Protein AF-0000000084522186 (afdb_homodimer)

Structure (mmCIF, N/CA/C/O backbone):
data_AF-0000000084522186-model_v1
#
loop_
_entity.id
_entity.type
_entity.pdbx_description
1 polymer 'Alkylhydroperoxidase AhpD family core domain-containing protein'
#
loop_
_atom_site.group_PDB
_atom_site.id
_atom_site.type_symbol
_atom_site.label_atom_id
_atom_site.label_alt_id
_atom_site.label_comp_id
_atom_site.label_asym_id
_atom_site.label_entity_id
_atom_site.label_seq_id
_atom_site.pdbx_PDB_ins_code
_atom_site.Cartn_x
_atom_site.Cartn_y
_atom_site.Cartn_z
_atom_site.occupancy
_atom_site.B_iso_or_equiv
_atom_site.auth_seq_id
_atom_site.auth_comp_id
_atom_site.auth_asym_id
_atom_site.auth_atom_id
_atom_site.pdbx_PDB_model_num
ATOM 1 N N . MET A 1 1 ? -17.469 -18.594 -16.844 1 61.94 1 MET A N 1
ATOM 2 C CA . MET A 1 1 ? -16.578 -17.969 -15.883 1 61.94 1 MET A CA 1
ATOM 3 C C . MET A 1 1 ? -16.719 -16.453 -15.914 1 61.94 1 MET A C 1
ATOM 5 O O . MET A 1 1 ? -16.828 -15.852 -16.984 1 61.94 1 MET A O 1
ATOM 9 N N . ASP A 1 2 ? -17 -15.992 -14.812 1 81.56 2 ASP A N 1
ATOM 10 C CA . ASP A 1 2 ? -17.141 -14.539 -14.844 1 81.56 2 ASP A CA 1
ATOM 11 C C . ASP A 1 2 ? -15.812 -13.859 -15.109 1 81.56 2 ASP A C 1
ATOM 13 O O . ASP A 1 2 ? -14.758 -14.5 -15.078 1 81.56 2 ASP A O 1
ATOM 17 N N . HIS A 1 3 ? -15.836 -12.711 -15.594 1 88.81 3 HIS A N 1
ATOM 18 C CA . HIS A 1 3 ? -14.688 -11.906 -15.992 1 88.81 3 HIS A CA 1
ATOM 19 C C . HIS A 1 3 ? -13.57 -11.984 -14.953 1 88.81 3 HIS A C 1
ATOM 21 O O . HIS A 1 3 ? -12.391 -12.016 -15.312 1 88.81 3 HIS A O 1
ATOM 27 N N . TYR A 1 4 ? -13.891 -12.164 -13.711 1 89.75 4 TYR A N 1
ATOM 28 C CA . TYR A 1 4 ? -12.922 -12.164 -12.625 1 89.75 4 TYR A CA 1
ATOM 29 C C . TYR A 1 4 ? -12.172 -13.484 -12.562 1 89.75 4 TYR A C 1
ATOM 31 O O . TYR A 1 4 ? -10.945 -13.508 -12.5 1 89.75 4 TYR A O 1
ATOM 39 N N . THR A 1 5 ? -12.891 -14.508 -12.664 1 87.88 5 THR A N 1
ATOM 40 C CA . THR A 1 5 ? -12.297 -15.844 -12.656 1 87.88 5 THR A CA 1
ATOM 41 C C . THR A 1 5 ? -11.453 -16.078 -13.898 1 87.88 5 THR A C 1
ATOM 43 O O . THR A 1 5 ? -10.383 -16.688 -13.828 1 87.88 5 THR A O 1
ATOM 46 N N . GLN A 1 6 ? -11.945 -15.508 -14.914 1 90.62 6 GLN A N 1
ATOM 47 C CA . GLN A 1 6 ? -11.219 -15.656 -16.172 1 90.62 6 GLN A CA 1
ATOM 48 C C . GLN A 1 6 ? -9.891 -14.898 -16.125 1 90.62 6 GLN A C 1
ATOM 50 O O . GLN A 1 6 ? -8.883 -15.391 -16.641 1 90.62 6 GLN A O 1
ATOM 55 N N . ALA A 1 7 ? -9.953 -13.742 -15.602 1 91.5 7 ALA A N 1
ATOM 56 C CA . ALA A 1 7 ? -8.734 -12.945 -15.508 1 91.5 7 ALA A CA 1
ATOM 57 C C . ALA A 1 7 ? -7.664 -13.672 -14.688 1 91.5 7 ALA A C 1
ATOM 59 O O . ALA A 1 7 ? -6.496 -13.711 -15.086 1 91.5 7 ALA A O 1
ATOM 60 N N . ILE A 1 8 ? -8.047 -14.227 -13.594 1 89.94 8 ILE A N 1
ATOM 61 C CA . ILE A 1 8 ? -7.121 -14.953 -12.742 1 89.94 8 ILE A CA 1
ATOM 62 C C . ILE A 1 8 ? -6.594 -16.188 -13.477 1 89.94 8 ILE A C 1
ATOM 64 O O . ILE A 1 8 ? -5.402 -16.484 -13.406 1 89.94 8 ILE A O 1
ATOM 68 N N . HIS A 1 9 ? -7.469 -16.812 -14.141 1 90.19 9 HIS A N 1
ATOM 69 C CA . HIS A 1 9 ? -7.086 -17.984 -14.914 1 90.19 9 HIS A CA 1
ATOM 70 C C . HIS A 1 9 ? -6.082 -17.625 -16 1 90.19 9 HIS A C 1
ATOM 72 O O . HIS A 1 9 ? -5.074 -18.312 -16.188 1 90.19 9 HIS A O 1
ATOM 78 N N . ASP A 1 10 ? -6.387 -16.594 -16.75 1 91.25 10 ASP A N 1
ATOM 79 C CA . ASP A 1 10 ? -5.48 -16.125 -17.797 1 91.25 10 ASP A CA 1
ATOM 80 C C . ASP A 1 10 ? -4.102 -15.805 -17.234 1 91.25 10 ASP A C 1
ATOM 82 O O . ASP A 1 10 ? -3.082 -16.125 -17.844 1 91.25 10 ASP A O 1
ATOM 86 N N . TYR A 1 11 ? -4.094 -15.141 -16.156 1 92.12 11 TYR A N 1
ATOM 87 C CA . TYR A 1 11 ? -2.836 -14.82 -15.492 1 92.12 11 TYR A CA 1
ATOM 88 C C . TYR A 1 11 ? -2.059 -16.078 -15.156 1 92.12 11 TYR A C 1
ATOM 90 O O . TYR A 1 11 ? -0.866 -16.188 -15.445 1 92.12 11 TYR A O 1
ATOM 98 N N . LYS A 1 12 ? -2.695 -17.062 -14.617 1 90.62 12 LYS A N 1
ATOM 99 C CA . LYS A 1 12 ? -2.055 -18.312 -14.234 1 90.62 12 LYS A CA 1
ATOM 100 C C . LYS A 1 12 ? -1.507 -19.047 -15.453 1 90.62 12 LYS A C 1
ATOM 102 O O . LYS A 1 12 ? -0.407 -19.609 -15.398 1 90.62 12 LYS A O 1
ATOM 107 N N . GLU A 1 13 ? -2.246 -19.031 -16.422 1 92.88 13 GLU A N 1
ATOM 108 C CA . GLU A 1 13 ? -1.805 -19.672 -17.656 1 92.88 13 GLU A CA 1
ATOM 109 C C . GLU A 1 13 ? -0.583 -18.953 -18.234 1 92.88 13 GLU A C 1
ATOM 111 O O . GLU A 1 13 ? 0.342 -19.609 -18.734 1 92.88 13 GLU A O 1
ATOM 116 N N . GLY A 1 14 ? -0.695 -17.688 -18.281 1 94.19 14 GLY A N 1
ATOM 117 C CA . GLY A 1 14 ? 0.448 -16.922 -18.734 1 94.19 14 GLY A CA 1
ATOM 118 C C . GLY A 1 14 ? 1.711 -17.188 -17.938 1 94.19 14 GLY A C 1
ATOM 119 O O . GLY A 1 14 ? 2.783 -17.391 -18.516 1 94.19 14 GLY A O 1
ATOM 120 N N . VAL A 1 15 ? 1.614 -17.234 -16.656 1 92.94 15 VAL A N 1
ATOM 121 C CA . VAL A 1 15 ? 2.746 -17.531 -15.781 1 92.94 15 VAL A CA 1
ATOM 122 C C . VAL A 1 15 ? 3.27 -18.938 -16.078 1 92.94 15 VAL A C 1
ATOM 124 O O . VAL A 1 15 ? 4.484 -19.156 -16.125 1 92.94 15 VAL A O 1
ATOM 127 N N . GLY A 1 16 ? 2.389 -19.844 -16.203 1 94 16 GLY A N 1
ATOM 128 C CA . GLY A 1 16 ? 2.783 -21.203 -16.547 1 94 16 GLY A CA 1
ATOM 129 C C . GLY A 1 16 ? 3.574 -21.281 -17.844 1 94 16 GLY A C 1
ATOM 130 O O . GLY A 1 16 ? 4.609 -21.953 -17.906 1 94 16 GLY A O 1
ATOM 131 N N . ALA A 1 17 ? 3.113 -20.703 -18.906 1 95.44 17 ALA A N 1
ATOM 132 C CA . ALA A 1 17 ? 3.814 -20.672 -20.188 1 95.44 17 ALA A CA 1
ATOM 133 C C . ALA A 1 17 ? 5.184 -20.016 -20.047 1 95.44 17 ALA A C 1
ATOM 135 O O . ALA A 1 17 ? 6.164 -20.484 -20.641 1 95.44 17 ALA A O 1
ATOM 136 N N . PHE A 1 18 ? 5.188 -18.969 -19.375 1 96.38 18 PHE A N 1
ATOM 137 C CA . PHE A 1 18 ? 6.438 -18.25 -19.156 1 96.38 18 PHE A CA 1
ATOM 138 C C . PHE A 1 18 ? 7.43 -19.109 -18.375 1 96.38 18 PHE A C 1
ATOM 140 O O . PHE A 1 18 ? 8.633 -19.062 -18.641 1 96.38 18 PHE A O 1
ATOM 147 N N . GLN A 1 19 ? 6.957 -19.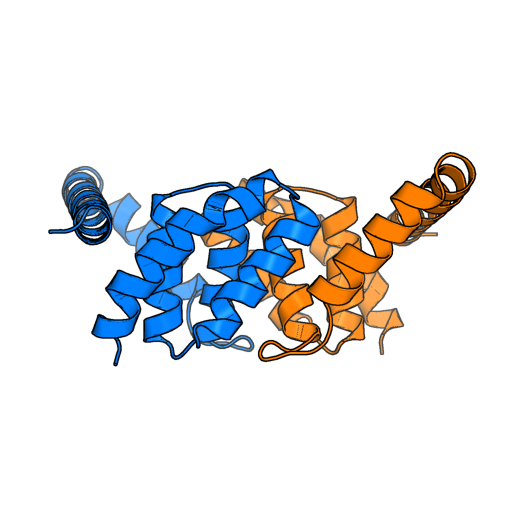812 -17.359 1 96.25 19 GLN A N 1
ATOM 148 C CA . GLN A 1 19 ? 7.797 -20.719 -16.578 1 96.25 19 GLN A CA 1
ATOM 149 C C . GLN A 1 19 ? 8.508 -21.734 -17.469 1 96.25 19 GLN A C 1
ATOM 151 O O . GLN A 1 19 ? 9.656 -22.094 -17.219 1 96.25 19 GLN A O 1
ATOM 156 N N . GLN A 1 20 ? 7.891 -22.156 -18.484 1 96.94 20 GLN A N 1
ATOM 157 C CA . GLN A 1 20 ? 8.508 -23.078 -19.438 1 96.94 20 GLN A CA 1
ATOM 158 C C . GLN A 1 20 ? 9.625 -22.391 -20.219 1 96.94 20 GLN A C 1
ATOM 160 O O . GLN A 1 20 ? 10.641 -23.016 -20.531 1 96.94 20 GLN A O 1
ATOM 165 N N . MET A 1 21 ? 9.461 -21.25 -20.531 1 96.81 21 MET A N 1
ATOM 166 C CA . MET A 1 21 ? 10.422 -20.484 -21.312 1 96.81 21 MET A CA 1
ATOM 167 C C . MET A 1 21 ? 11.602 -20.047 -20.453 1 96.81 21 MET A C 1
ATOM 169 O O . MET A 1 21 ? 12.734 -20 -20.922 1 96.81 21 MET A O 1
ATOM 173 N N . SER A 1 22 ? 11.328 -19.703 -19.188 1 97.88 22 SER A N 1
ATOM 174 C CA . SER A 1 22 ? 12.32 -19.156 -18.281 1 97.88 22 SER A CA 1
ATOM 175 C C . SER A 1 22 ? 12.156 -19.703 -16.875 1 97.88 22 SER A C 1
ATOM 177 O O . SER A 1 22 ? 11.805 -18.969 -15.953 1 97.88 22 SER A O 1
ATOM 179 N N . PRO A 1 23 ? 12.469 -20.906 -16.641 1 97.06 23 PRO A N 1
ATOM 180 C CA . PRO A 1 23 ? 12.203 -21.594 -15.375 1 97.06 23 PRO A CA 1
ATOM 181 C C . PRO A 1 23 ? 13.023 -21.016 -14.219 1 97.06 23 PRO A C 1
ATOM 183 O O . PRO A 1 23 ? 12.516 -20.922 -13.094 1 97.06 23 PRO A O 1
ATOM 186 N N . ASP A 1 24 ? 14.227 -20.578 -14.562 1 98.19 24 ASP A N 1
ATOM 187 C CA . ASP A 1 24 ? 15.062 -20.062 -13.484 1 98.19 24 ASP A CA 1
ATOM 188 C C . ASP A 1 24 ? 14.523 -18.719 -12.969 1 98.19 24 ASP A C 1
ATOM 190 O O . ASP A 1 24 ? 14.484 -18.5 -11.758 1 98.19 24 ASP A O 1
ATOM 194 N N . PHE A 1 25 ? 14.172 -17.922 -13.93 1 97.69 25 PHE A N 1
ATOM 195 C CA . PHE A 1 25 ? 13.594 -16.641 -13.531 1 97.69 25 PHE A CA 1
ATOM 196 C C . PHE A 1 25 ? 12.328 -16.844 -12.711 1 97.69 25 PHE A C 1
ATOM 198 O O . PHE A 1 25 ? 12.164 -16.25 -11.648 1 97.69 25 PHE A O 1
ATOM 205 N N . THR A 1 26 ? 11.461 -17.703 -13.188 1 97.31 26 THR A N 1
ATOM 206 C CA . THR A 1 26 ? 10.18 -17.922 -12.531 1 97.31 26 THR A CA 1
ATOM 207 C C . THR A 1 26 ? 10.375 -18.5 -11.141 1 97.31 26 THR A C 1
ATOM 209 O O . THR A 1 26 ? 9.688 -18.109 -10.195 1 97.31 26 THR A O 1
ATOM 212 N N . ARG A 1 27 ? 11.312 -19.375 -11.023 1 97.31 27 ARG A N 1
ATOM 213 C CA . ARG A 1 27 ? 11.617 -19.953 -9.719 1 97.31 27 ARG A CA 1
ATOM 214 C C . ARG A 1 27 ? 12.117 -18.891 -8.75 1 97.31 27 ARG A C 1
ATOM 216 O O . ARG A 1 27 ? 11.672 -18.828 -7.598 1 97.31 27 ARG A O 1
ATOM 223 N N . ALA A 1 28 ? 13.078 -18.125 -9.148 1 98.12 28 ALA A N 1
ATOM 224 C CA . ALA A 1 28 ? 13.625 -17.062 -8.305 1 98.12 28 ALA A CA 1
ATOM 225 C C . ALA A 1 28 ? 12.539 -16.062 -7.91 1 98.12 28 ALA A C 1
ATOM 227 O O . ALA A 1 28 ? 12.492 -15.609 -6.766 1 98.12 28 ALA A O 1
ATOM 228 N N . TYR A 1 29 ? 11.68 -15.711 -8.93 1 97.25 29 TYR A N 1
ATOM 229 C CA . TYR A 1 29 ? 10.578 -14.781 -8.695 1 97.25 29 TYR A CA 1
ATOM 230 C C . TYR A 1 29 ? 9.617 -15.32 -7.641 1 97.25 29 TYR A C 1
ATOM 232 O O . TYR A 1 29 ? 9.242 -14.609 -6.707 1 97.25 29 TYR A O 1
ATOM 240 N N . ASN A 1 30 ? 9.227 -16.578 -7.762 1 96.56 30 ASN A N 1
ATOM 241 C CA . ASN A 1 30 ? 8.312 -17.219 -6.816 1 96.56 30 ASN A CA 1
ATOM 242 C C . ASN A 1 30 ? 8.93 -17.312 -5.426 1 96.56 30 ASN A C 1
ATOM 244 O O . ASN A 1 30 ? 8.227 -17.156 -4.422 1 96.56 30 ASN A O 1
ATOM 248 N N . GLU A 1 31 ? 10.219 -17.594 -5.371 1 97.88 31 GLU A N 1
ATOM 249 C CA . GLU A 1 31 ? 10.898 -17.625 -4.082 1 97.88 31 GLU A CA 1
ATOM 250 C C . GLU A 1 31 ? 10.93 -16.25 -3.428 1 97.88 31 GLU A C 1
ATOM 252 O O . GLU A 1 31 ? 10.656 -16.125 -2.23 1 97.88 31 GLU A O 1
ATOM 257 N N . PHE A 1 32 ? 11.25 -15.234 -4.281 1 98.19 32 PHE A N 1
ATOM 258 C CA . PHE A 1 32 ? 11.312 -13.852 -3.822 1 98.19 32 PHE A CA 1
ATOM 259 C C . PHE A 1 32 ? 9.961 -13.398 -3.277 1 98.19 32 PHE A C 1
ATOM 261 O O . PHE A 1 32 ? 9.875 -12.93 -2.141 1 98.19 32 PHE A O 1
ATOM 268 N N . THR A 1 33 ? 8.852 -13.602 -4.02 1 98.06 33 THR A N 1
ATOM 269 C CA . THR A 1 33 ? 7.527 -13.172 -3.574 1 98.06 33 THR A CA 1
ATOM 270 C C . THR A 1 33 ? 7.043 -14.031 -2.412 1 98.06 33 THR A C 1
ATOM 272 O O . THR A 1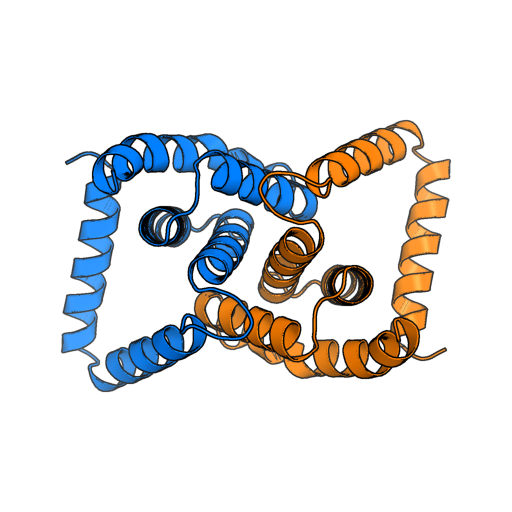 33 ? 6.375 -13.531 -1.501 1 98.06 33 THR A O 1
ATOM 275 N N . GLY A 1 34 ? 7.402 -15.328 -2.375 1 98.19 34 GLY A N 1
ATOM 276 C CA . GLY A 1 34 ? 7.059 -16.188 -1.26 1 98.19 34 GLY A CA 1
ATOM 277 C C . GLY A 1 34 ? 7.609 -15.711 0.068 1 98.19 34 GLY A C 1
ATOM 278 O O . GLY A 1 34 ? 6.891 -15.664 1.067 1 98.19 34 GLY A O 1
ATOM 279 N N . VAL A 1 35 ? 8.883 -15.328 0.106 1 98.25 35 VAL A N 1
ATOM 280 C CA . VAL A 1 35 ? 9.508 -14.828 1.326 1 98.25 35 VAL A CA 1
ATOM 281 C C . VAL A 1 35 ? 8.891 -13.492 1.716 1 98.25 35 VAL A C 1
ATOM 283 O O . VAL A 1 35 ? 8.672 -13.219 2.898 1 98.25 35 VAL A O 1
ATOM 286 N N . SER A 1 36 ? 8.57 -12.656 0.75 1 98.69 36 SER A N 1
ATOM 287 C CA . SER A 1 36 ? 8.008 -11.328 0.985 1 98.69 36 SER A CA 1
ATOM 288 C C . SER A 1 36 ? 6.641 -11.414 1.651 1 98.69 36 SER A C 1
ATOM 290 O O . SER A 1 36 ? 6.266 -10.523 2.424 1 98.69 36 SER A O 1
ATOM 292 N N . PHE A 1 37 ? 5.906 -12.477 1.384 1 98.69 37 PHE A N 1
ATOM 293 C CA . PHE A 1 37 ? 4.539 -12.578 1.88 1 98.69 37 PHE A CA 1
ATOM 294 C C . PHE A 1 37 ? 4.449 -13.602 3.008 1 98.69 37 PHE A C 1
ATOM 296 O O . PHE A 1 37 ? 3.361 -13.875 3.516 1 98.69 37 PHE A O 1
ATOM 303 N N . ALA A 1 38 ? 5.637 -14.211 3.375 1 98.44 38 ALA A N 1
ATOM 304 C CA . ALA A 1 38 ? 5.641 -15.18 4.469 1 98.44 38 ALA A CA 1
ATOM 305 C C . ALA A 1 38 ? 5.254 -14.516 5.789 1 98.44 38 ALA A C 1
ATOM 307 O O . ALA A 1 38 ? 5.406 -13.305 5.949 1 98.44 38 ALA A O 1
ATOM 308 N N . GLU A 1 39 ? 4.746 -15.297 6.684 1 98 39 GLU A N 1
ATOM 309 C CA . GLU A 1 39 ? 4.41 -14.805 8.016 1 98 39 GLU A CA 1
ATOM 310 C C . GLU A 1 39 ? 5.629 -14.188 8.695 1 98 39 GLU A C 1
ATOM 312 O O . GLU A 1 39 ? 6.742 -14.703 8.578 1 98 39 GLU A O 1
ATOM 317 N N . GLY A 1 40 ? 5.445 -13.078 9.414 1 97.56 40 GLY A N 1
ATOM 318 C CA . GLY A 1 40 ? 6.438 -12.352 10.195 1 97.56 40 GLY A CA 1
ATOM 319 C C . GLY A 1 40 ? 5.832 -11.516 11.305 1 97.56 40 GLY A C 1
ATOM 320 O O . GLY A 1 40 ? 4.898 -11.953 11.977 1 97.56 40 GLY A O 1
ATOM 321 N N . MET A 1 41 ? 6.5 -10.352 11.516 1 98.19 41 MET A N 1
ATOM 322 C CA . MET A 1 41 ? 5.879 -9.43 12.461 1 98.19 41 MET A CA 1
ATOM 323 C C . MET A 1 41 ? 4.531 -8.938 11.945 1 98.19 41 MET A C 1
ATOM 325 O O . MET A 1 41 ? 3.635 -8.625 12.727 1 98.19 41 MET A O 1
ATOM 329 N N . ILE A 1 42 ? 4.449 -8.828 10.617 1 98.62 42 ILE A N 1
ATOM 330 C CA . ILE A 1 42 ? 3.174 -8.57 9.961 1 98.62 42 ILE A CA 1
ATOM 331 C C . ILE A 1 42 ? 2.535 -9.891 9.539 1 98.62 42 ILE A C 1
ATOM 333 O O . ILE A 1 42 ? 3.209 -10.758 8.984 1 98.62 42 ILE A O 1
ATOM 337 N N . SER A 1 43 ? 1.237 -10.047 9.82 1 98.69 43 SER A N 1
ATOM 338 C CA . SER A 1 43 ? 0.533 -11.266 9.438 1 98.69 43 SER A CA 1
ATOM 339 C C . SER A 1 43 ? 0.4 -11.367 7.922 1 98.69 43 SER A C 1
ATOM 341 O O . SER A 1 43 ? 0.467 -10.359 7.215 1 98.69 43 SER A O 1
ATOM 343 N N . GLN A 1 44 ? 0.145 -12.594 7.457 1 98.69 44 GLN A N 1
ATOM 344 C CA . GLN A 1 44 ? -0.064 -12.773 6.023 1 98.69 44 GLN A CA 1
ATOM 345 C C . GLN A 1 44 ? -1.281 -11.992 5.539 1 98.69 44 GLN A C 1
ATOM 347 O O . GLN A 1 44 ? -1.264 -11.414 4.449 1 98.69 44 GLN A O 1
ATOM 352 N N . LYS A 1 45 ? -2.363 -11.984 6.34 1 98.62 45 LYS A N 1
ATOM 353 C CA . LYS A 1 45 ? -3.545 -11.195 6.008 1 98.62 45 LYS A CA 1
ATOM 354 C C . LYS A 1 45 ? -3.184 -9.734 5.789 1 98.62 45 LYS A C 1
ATOM 356 O O . LYS A 1 45 ? -3.529 -9.148 4.762 1 98.62 45 LYS A O 1
ATOM 361 N N . ASP A 1 46 ? -2.414 -9.188 6.699 1 98.81 46 ASP A N 1
ATOM 362 C CA . ASP A 1 46 ? -2.082 -7.766 6.641 1 98.81 46 ASP A CA 1
ATOM 363 C C . ASP A 1 46 ? -1.115 -7.477 5.496 1 98.81 46 ASP A C 1
ATOM 365 O O . ASP A 1 46 ? -1.178 -6.41 4.879 1 98.81 46 ASP A O 1
ATOM 369 N N . LYS A 1 47 ? -0.219 -8.398 5.184 1 98.94 47 LYS A N 1
ATOM 370 C CA . LYS A 1 47 ? 0.662 -8.227 4.035 1 98.94 47 LYS A CA 1
ATOM 371 C C . LYS A 1 47 ? -0.133 -8.195 2.732 1 98.94 47 LYS A C 1
ATOM 373 O O . LYS A 1 47 ? 0.199 -7.445 1.812 1 98.94 47 LYS A O 1
ATOM 378 N N . GLN A 1 48 ? -1.172 -9 2.678 1 98.88 48 GLN A N 1
ATOM 379 C CA . GLN A 1 48 ? -2.029 -8.961 1.497 1 98.88 48 GLN A CA 1
ATOM 380 C C . GLN A 1 48 ? -2.785 -7.641 1.404 1 98.88 48 GLN A C 1
ATOM 382 O O . GLN A 1 48 ? -3.021 -7.129 0.308 1 98.88 48 GLN A O 1
ATOM 387 N N . LEU A 1 49 ? -3.176 -7.062 2.543 1 98.94 49 LEU A N 1
ATOM 388 C CA . LEU A 1 49 ? -3.85 -5.766 2.531 1 98.94 49 LEU A CA 1
ATOM 389 C C . LEU A 1 49 ? -2.898 -4.664 2.078 1 98.94 49 LEU A C 1
ATOM 391 O O . LEU A 1 49 ? -3.301 -3.75 1.356 1 98.94 49 LEU A O 1
ATOM 395 N N . ILE A 1 50 ? -1.597 -4.738 2.455 1 98.94 50 ILE A N 1
ATOM 396 C CA . ILE A 1 50 ? -0.596 -3.799 1.964 1 98.94 50 ILE A CA 1
ATOM 397 C C . ILE A 1 50 ? -0.459 -3.936 0.449 1 98.94 50 ILE A C 1
ATOM 399 O O . ILE A 1 50 ? -0.486 -2.938 -0.276 1 98.94 50 ILE A O 1
ATOM 403 N N . ALA A 1 51 ? -0.384 -5.199 -0.021 1 98.94 51 ALA A N 1
ATOM 404 C CA . ALA A 1 51 ? -0.254 -5.465 -1.451 1 98.94 51 ALA A CA 1
ATOM 405 C C . ALA A 1 51 ? -1.464 -4.938 -2.219 1 98.94 51 ALA A C 1
ATOM 407 O O . ALA A 1 51 ? -1.322 -4.383 -3.311 1 98.94 51 ALA A O 1
ATOM 408 N N . LEU A 1 52 ? -2.643 -5.109 -1.647 1 98.94 52 LEU A N 1
ATOM 409 C CA . LEU A 1 52 ? -3.857 -4.59 -2.268 1 98.94 52 LEU A CA 1
ATOM 410 C C . LEU A 1 52 ? -3.816 -3.068 -2.352 1 98.94 52 LEU A C 1
ATOM 412 O O . LEU A 1 52 ? -4.168 -2.49 -3.385 1 98.94 52 LEU A O 1
ATOM 416 N N . GLY A 1 53 ? -3.414 -2.402 -1.235 1 98.88 53 GLY A N 1
ATOM 417 C CA . GLY A 1 53 ? -3.262 -0.957 -1.283 1 98.88 53 GLY A CA 1
ATOM 418 C C . GLY A 1 53 ? -2.355 -0.49 -2.406 1 98.88 53 GLY A C 1
ATOM 419 O O . GLY A 1 53 ? -2.695 0.444 -3.137 1 98.88 53 GLY A O 1
ATOM 420 N N . VAL A 1 54 ? -1.239 -1.174 -2.57 1 98.88 54 VAL A N 1
ATOM 421 C CA . VAL A 1 54 ? -0.283 -0.852 -3.625 1 98.88 54 VAL A CA 1
ATOM 422 C C . VAL A 1 54 ? -0.921 -1.091 -4.992 1 98.88 54 VAL A C 1
ATOM 424 O O . VAL A 1 54 ? -0.755 -0.286 -5.91 1 98.88 54 VAL A O 1
ATOM 427 N N . SER A 1 55 ? -1.663 -2.172 -5.145 1 98.75 55 SER A N 1
ATOM 428 C CA . SER A 1 55 ? -2.312 -2.529 -6.402 1 98.75 55 SER A CA 1
ATOM 429 C C . SER A 1 55 ? -3.357 -1.49 -6.801 1 98.75 55 SER A C 1
ATOM 431 O O . SER A 1 55 ? -3.43 -1.09 -7.965 1 98.75 55 SER A O 1
ATOM 433 N N . LEU A 1 56 ? -4.137 -1.063 -5.789 1 98.75 56 LEU A N 1
ATOM 434 C CA . LEU A 1 56 ? -5.164 -0.053 -6.02 1 98.75 56 LEU A CA 1
ATOM 435 C C . LEU A 1 56 ? -4.539 1.27 -6.449 1 98.75 56 LEU A C 1
ATOM 437 O O . LEU A 1 56 ? -4.996 1.892 -7.41 1 98.75 56 LEU A O 1
ATOM 441 N N . ALA A 1 57 ? -3.492 1.628 -5.801 1 98.5 57 ALA A N 1
ATOM 442 C CA . ALA A 1 57 ? -2.803 2.881 -6.094 1 98.5 57 ALA A CA 1
ATOM 443 C C . ALA A 1 57 ? -2.176 2.85 -7.484 1 98.5 57 ALA A C 1
ATOM 445 O O . ALA A 1 57 ? -2.1 3.879 -8.164 1 98.5 57 ALA A O 1
ATOM 446 N N . SER A 1 58 ? -1.766 1.693 -7.918 1 97.75 58 SER A N 1
ATOM 447 C CA . SER A 1 58 ? -1.102 1.528 -9.211 1 97.75 58 SER A CA 1
ATOM 448 C C . SER A 1 58 ? -2.105 1.201 -10.312 1 97.75 58 SER A C 1
ATOM 450 O O . SER A 1 58 ? -1.741 1.121 -11.484 1 97.75 58 SER A O 1
ATOM 452 N N . GLN A 1 59 ? -3.352 0.993 -9.953 1 97.62 59 GLN A N 1
ATOM 453 C CA . GLN A 1 59 ? -4.43 0.644 -10.875 1 97.62 59 GLN A CA 1
ATOM 454 C C . GLN A 1 59 ? -4.078 -0.6 -11.688 1 97.62 59 GLN A C 1
ATOM 456 O O . GLN A 1 59 ? -4.242 -0.617 -12.906 1 97.62 59 GLN A O 1
ATOM 461 N N . ASP A 1 60 ? -3.494 -1.556 -11.039 1 96.5 60 ASP A N 1
ATOM 462 C CA . ASP A 1 60 ? -3.131 -2.826 -11.664 1 96.5 60 ASP A CA 1
ATOM 463 C C . ASP A 1 60 ? -4.242 -3.859 -11.484 1 96.5 60 ASP A C 1
ATOM 465 O O . ASP A 1 60 ? -4.375 -4.461 -10.422 1 96.5 60 ASP A O 1
ATOM 469 N N . GLU A 1 61 ? -4.984 -4.133 -12.57 1 95.94 61 GLU A N 1
ATOM 470 C CA . GLU A 1 61 ? -6.195 -4.941 -12.477 1 95.94 61 GLU A CA 1
ATOM 471 C C . GLU A 1 61 ? -5.883 -6.348 -11.984 1 95.94 61 GLU A C 1
ATOM 473 O O . GLU A 1 61 ? -6.539 -6.852 -11.062 1 95.94 61 GLU A O 1
ATOM 478 N N . TYR A 1 62 ? -4.867 -6.977 -12.555 1 95.38 62 TYR A N 1
ATOM 479 C CA . TYR A 1 62 ? -4.527 -8.344 -12.164 1 95.38 62 TYR A CA 1
ATOM 480 C C . TYR A 1 62 ? -4.125 -8.414 -10.695 1 95.38 62 TYR A C 1
ATOM 482 O O . TYR A 1 62 ? -4.531 -9.328 -9.977 1 95.38 62 TYR A O 1
ATOM 490 N N . CYS A 1 63 ? -3.348 -7.449 -10.242 1 97.56 63 CYS A N 1
ATOM 491 C CA . CYS A 1 63 ? -2.895 -7.465 -8.859 1 97.56 63 CYS A CA 1
ATOM 492 C C . CYS A 1 63 ? -4.047 -7.168 -7.902 1 97.56 63 CYS A C 1
ATOM 494 O O . CYS A 1 63 ? -4.113 -7.734 -6.812 1 97.56 63 CYS A O 1
ATOM 496 N N . ILE A 1 64 ? -4.949 -6.227 -8.297 1 98.25 64 ILE A N 1
ATOM 497 C CA . ILE A 1 64 ? -6.109 -5.926 -7.465 1 98.25 64 ILE A CA 1
ATOM 498 C C . ILE A 1 64 ? -6.938 -7.191 -7.258 1 98.25 64 ILE A C 1
ATOM 500 O O . ILE A 1 64 ? -7.301 -7.527 -6.125 1 98.25 64 ILE A O 1
ATOM 504 N N . LEU A 1 65 ? -7.195 -7.918 -8.312 1 97.19 65 LEU A N 1
ATOM 505 C CA . LEU A 1 65 ? -7.984 -9.141 -8.211 1 97.19 65 LEU A CA 1
ATOM 506 C C . LEU A 1 65 ? -7.25 -10.188 -7.379 1 97.19 65 LEU A C 1
ATOM 508 O O . LEU A 1 65 ? -7.824 -10.773 -6.457 1 97.19 65 LEU A O 1
ATOM 512 N N . TYR A 1 66 ? -6.004 -10.375 -7.648 1 96.12 66 TYR A N 1
ATOM 513 C CA . TYR A 1 66 ? -5.203 -11.406 -6.996 1 96.12 66 TYR A CA 1
ATOM 514 C C . TYR A 1 66 ? -5.086 -11.141 -5.5 1 96.12 66 TYR A C 1
ATOM 516 O O . TYR A 1 66 ? -5.328 -12.031 -4.684 1 96.12 66 TYR A O 1
ATOM 524 N N . HIS A 1 67 ? -4.727 -9.977 -5.113 1 97.94 67 HIS A N 1
ATOM 525 C CA . HIS A 1 67 ? -4.473 -9.688 -3.707 1 97.94 67 HIS A CA 1
ATOM 526 C C . HIS A 1 67 ? -5.777 -9.523 -2.936 1 97.94 67 HIS A C 1
ATOM 528 O O . HIS A 1 67 ? -5.812 -9.727 -1.719 1 97.94 67 HIS A O 1
ATOM 534 N N . THR A 1 68 ? -6.891 -9.125 -3.607 1 98.12 68 THR A N 1
ATOM 535 C CA . THR A 1 68 ? -8.188 -9.219 -2.955 1 98.12 68 THR A CA 1
ATOM 536 C C . THR A 1 68 ? -8.523 -10.664 -2.609 1 98.12 68 THR A C 1
ATOM 538 O O . THR A 1 68 ? -8.883 -10.969 -1.47 1 98.12 68 THR A O 1
ATOM 541 N N . MET A 1 69 ? -8.383 -11.531 -3.607 1 96.56 69 MET A N 1
ATOM 542 C CA . MET A 1 69 ? -8.648 -12.953 -3.398 1 96.56 69 MET A CA 1
ATOM 543 C C . MET A 1 69 ? -7.777 -13.516 -2.279 1 96.56 69 MET A C 1
ATOM 545 O O . MET A 1 69 ? -8.273 -14.195 -1.381 1 96.56 69 MET A O 1
ATOM 549 N N . GLU A 1 70 ? -6.52 -13.195 -2.295 1 97 70 GLU A N 1
ATOM 550 C CA . GLU A 1 70 ? -5.59 -13.719 -1.297 1 97 70 GLU A CA 1
ATOM 551 C C . GLU A 1 70 ? -5.898 -13.156 0.09 1 97 70 GLU A C 1
ATOM 553 O O . GLU A 1 70 ? -5.797 -13.875 1.089 1 97 70 GLU A O 1
ATOM 558 N N . ALA A 1 71 ? -6.211 -11.875 0.206 1 98.38 71 ALA A N 1
ATOM 559 C CA . ALA A 1 71 ? -6.59 -11.281 1.487 1 98.38 71 ALA A CA 1
ATOM 560 C C . ALA A 1 71 ? -7.801 -11.992 2.084 1 98.38 71 ALA A C 1
ATOM 562 O O . ALA A 1 71 ? -7.812 -12.32 3.273 1 98.38 71 ALA A O 1
ATOM 563 N N . LEU A 1 72 ? -8.797 -12.25 1.289 1 97.94 72 LEU A N 1
ATOM 564 C CA . LEU A 1 72 ? -9.984 -12.969 1.733 1 97.94 72 LEU A CA 1
ATOM 565 C C . LEU A 1 72 ? -9.625 -14.375 2.207 1 97.94 72 LEU A C 1
ATOM 567 O O . LEU A 1 72 ? -10.086 -14.812 3.262 1 97.94 72 LEU A O 1
ATOM 571 N N . HIS A 1 73 ? -8.805 -15.031 1.46 1 97.25 73 HIS A N 1
ATOM 572 C CA . HIS A 1 73 ? -8.375 -16.375 1.809 1 97.25 73 HIS A CA 1
ATOM 573 C C . HIS A 1 73 ? -7.656 -16.406 3.152 1 97.25 73 HIS A C 1
ATOM 575 O O . HIS A 1 73 ? -7.738 -17.391 3.891 1 97.25 73 HIS A O 1
ATOM 581 N N . LYS A 1 74 ? -6.973 -15.312 3.467 1 97.81 74 LYS A N 1
ATOM 582 C CA . LYS A 1 74 ? -6.215 -15.234 4.711 1 97.81 74 LYS A CA 1
ATOM 583 C C . LYS A 1 74 ? -7.078 -14.688 5.848 1 97.81 74 LYS A C 1
ATOM 585 O O . LYS A 1 74 ? -6.578 -14.43 6.941 1 97.81 74 LYS A O 1
ATOM 590 N N . GLY A 1 75 ? -8.359 -14.391 5.559 1 97.31 75 GLY A N 1
ATOM 591 C CA . GLY A 1 75 ? -9.305 -14.094 6.621 1 97.31 75 GLY A CA 1
ATOM 592 C C . GLY A 1 75 ? -9.711 -12.633 6.66 1 97.31 75 GLY A C 1
ATOM 593 O O . GLY A 1 75 ? -10.375 -12.188 7.605 1 97.31 75 GLY A O 1
ATOM 594 N N . ALA A 1 76 ? -9.328 -11.859 5.711 1 98.19 76 ALA A N 1
ATOM 595 C CA . ALA A 1 76 ? -9.758 -10.461 5.68 1 98.19 76 ALA A CA 1
ATOM 596 C C . ALA A 1 76 ? -11.258 -10.352 5.461 1 98.19 76 ALA A C 1
ATOM 598 O O . ALA A 1 76 ? -11.836 -11.117 4.68 1 98.19 76 ALA A O 1
ATOM 599 N N . SER A 1 77 ? -11.859 -9.406 6.137 1 98 77 SER A N 1
ATOM 600 C CA . SER A 1 77 ? -13.273 -9.125 5.922 1 98 77 SER A CA 1
ATOM 601 C C . SER A 1 77 ? -13.477 -8.172 4.746 1 98 77 SER A C 1
ATOM 603 O O . SER A 1 77 ? -12.531 -7.508 4.309 1 98 77 SER A O 1
ATOM 605 N N . GLU A 1 78 ? -14.727 -8.086 4.273 1 97.88 78 GLU A N 1
ATOM 606 C CA . GLU A 1 78 ? -15.062 -7.113 3.24 1 97.88 78 GLU A CA 1
ATOM 607 C C . GLU A 1 78 ? -14.789 -5.688 3.715 1 97.88 78 GLU A C 1
ATOM 609 O O . GLU A 1 78 ? -14.32 -4.852 2.939 1 97.88 78 GLU A O 1
ATOM 614 N N . GLN A 1 79 ? -15.086 -5.441 4.922 1 98.38 79 GLN A N 1
ATOM 615 C CA . GLN A 1 79 ? -14.859 -4.109 5.473 1 98.38 79 GLN A CA 1
ATOM 616 C C . GLN A 1 79 ? -13.375 -3.754 5.461 1 98.38 79 GLN A C 1
ATOM 618 O O . GLN A 1 79 ? -13.008 -2.609 5.191 1 98.38 79 GLN A O 1
ATOM 623 N N . GLU A 1 80 ? -12.516 -4.691 5.766 1 98.75 80 GLU A N 1
ATOM 624 C CA . GLU A 1 80 ? -11.078 -4.441 5.707 1 98.75 80 GLU A CA 1
ATOM 625 C C . GLU A 1 80 ? -10.633 -4.129 4.285 1 98.75 80 GLU A C 1
ATOM 627 O O . GLU A 1 80 ? -9.742 -3.295 4.074 1 98.75 80 GLU A O 1
ATOM 632 N N . ILE A 1 81 ? -11.242 -4.754 3.32 1 98.81 81 ILE A N 1
ATOM 633 C CA . ILE A 1 81 ? -10.945 -4.492 1.918 1 98.81 81 ILE A CA 1
ATOM 634 C C . ILE A 1 81 ? -11.344 -3.061 1.565 1 98.81 81 ILE A C 1
ATOM 636 O O . ILE A 1 81 ? -10.57 -2.328 0.948 1 98.81 81 ILE A O 1
ATOM 640 N N . TYR A 1 82 ? -12.484 -2.613 2.014 1 98.75 82 TYR A N 1
ATOM 641 C CA . TYR A 1 82 ? -12.953 -1.262 1.723 1 98.75 82 TYR A CA 1
ATOM 642 C C . TYR A 1 82 ? -12.109 -0.224 2.451 1 98.75 82 TYR A C 1
ATOM 644 O O . TYR A 1 82 ? -11.844 0.857 1.919 1 98.75 82 TYR A O 1
ATOM 652 N N . GLU A 1 83 ? -11.734 -0.532 3.643 1 98.88 83 GLU A N 1
ATOM 653 C CA . GLU A 1 83 ? -10.859 0.388 4.359 1 98.88 83 GLU A CA 1
ATOM 654 C C . GLU A 1 83 ? -9.5 0.518 3.668 1 98.88 83 GLU A C 1
ATOM 656 O O . GLU A 1 83 ? -8.906 1.597 3.656 1 98.88 83 GLU A O 1
ATOM 661 N N . THR A 1 84 ? -9.016 -0.583 3.104 1 98.94 84 THR A N 1
ATOM 662 C CA . THR A 1 84 ? -7.785 -0.526 2.32 1 98.94 84 THR A CA 1
ATOM 663 C C . THR A 1 84 ? -7.957 0.397 1.116 1 98.94 84 THR A C 1
ATOM 665 O O . THR A 1 84 ? -7.066 1.194 0.809 1 98.94 84 THR A O 1
ATOM 668 N N . LEU A 1 85 ? -9.086 0.334 0.453 1 98.88 85 LEU A N 1
ATOM 669 C CA . LEU A 1 85 ? -9.398 1.226 -0.659 1 98.88 85 LEU A CA 1
ATOM 670 C C . LEU A 1 85 ? -9.414 2.68 -0.201 1 98.88 85 LEU A C 1
ATOM 672 O O . LEU A 1 85 ? -8.914 3.562 -0.901 1 98.88 85 LEU A O 1
ATOM 676 N N . GLN A 1 86 ? -9.992 2.918 0.948 1 98.88 86 GLN A N 1
ATOM 677 C CA . GLN A 1 86 ? -10.055 4.27 1.491 1 98.88 86 GLN A CA 1
ATOM 678 C C . GLN A 1 86 ? -8.648 4.82 1.749 1 98.88 86 GLN A C 1
ATOM 680 O O . GLN A 1 86 ? -8.367 5.98 1.436 1 98.88 86 GLN A O 1
ATOM 685 N N . VAL A 1 87 ? -7.777 4.004 2.301 1 98.88 87 VAL A N 1
ATOM 686 C CA . VAL A 1 87 ? -6.406 4.434 2.559 1 98.88 87 VAL A CA 1
ATOM 687 C C . VAL A 1 87 ? -5.695 4.711 1.236 1 98.88 87 VAL A C 1
ATOM 689 O O . VAL A 1 87 ? -5.031 5.742 1.088 1 98.88 87 VAL A O 1
ATOM 692 N N . ALA A 1 88 ? -5.867 3.797 0.274 1 98.88 88 ALA A N 1
ATOM 693 C CA . ALA A 1 88 ? -5.258 4.008 -1.036 1 98.88 88 ALA A CA 1
ATOM 694 C C . ALA A 1 88 ? -5.766 5.297 -1.677 1 98.88 88 ALA A C 1
ATOM 696 O O . ALA A 1 88 ? -4.992 6.043 -2.287 1 98.88 88 ALA A O 1
ATOM 697 N N . ALA A 1 89 ? -7.078 5.59 -1.541 1 98.75 89 ALA A N 1
ATOM 698 C CA . ALA A 1 89 ? -7.676 6.797 -2.1 1 98.75 89 ALA A CA 1
ATOM 699 C C . ALA A 1 89 ? -7.145 8.047 -1.405 1 98.75 89 ALA A C 1
ATOM 701 O O . ALA A 1 89 ? -7.012 9.102 -2.027 1 98.75 89 ALA A O 1
ATOM 702 N N . ALA A 1 90 ? -6.84 7.918 -0.125 1 98.62 90 ALA A N 1
ATOM 703 C CA . ALA A 1 90 ? -6.273 9.055 0.599 1 98.62 90 ALA A CA 1
ATOM 704 C C . ALA A 1 90 ? -4.938 9.477 -0.008 1 98.62 90 ALA A C 1
ATOM 706 O O . ALA A 1 90 ? -4.586 10.656 0.012 1 98.62 90 ALA A O 1
ATOM 707 N N . LEU A 1 91 ? -4.207 8.578 -0.565 1 98.44 91 LEU A N 1
ATOM 708 C CA . LEU A 1 91 ? -2.887 8.859 -1.111 1 98.44 91 LEU A CA 1
ATOM 709 C C . LEU A 1 91 ? -2.973 9.188 -2.598 1 98.44 91 LEU A C 1
ATOM 711 O O . LEU A 1 91 ? -2.25 10.062 -3.09 1 98.44 91 LEU A O 1
ATOM 715 N N . ARG A 1 92 ? -3.896 8.508 -3.301 1 98.25 92 ARG A N 1
ATOM 716 C CA . ARG A 1 92 ? -3.889 8.602 -4.758 1 98.25 92 ARG A CA 1
ATOM 717 C C . ARG A 1 92 ? -5.219 9.133 -5.277 1 98.25 92 ARG A C 1
ATOM 719 O O . ARG A 1 92 ? -5.496 9.055 -6.477 1 98.25 92 ARG A O 1
ATOM 726 N N . GLY A 1 93 ? -6.078 9.516 -4.402 1 97.44 93 GLY A N 1
ATOM 727 C CA . GLY A 1 93 ? -7.301 10.219 -4.75 1 97.44 93 GLY A CA 1
ATOM 728 C C . GLY A 1 93 ? -8.242 9.398 -5.605 1 97.44 93 GLY A C 1
ATOM 729 O O . GLY A 1 93 ? -8.523 8.242 -5.293 1 97.44 93 GLY A O 1
ATOM 730 N N . GLY A 1 94 ? -8.812 10.109 -6.566 1 97.25 94 GLY A N 1
ATOM 731 C CA . GLY A 1 94 ? -9.836 9.523 -7.418 1 97.25 94 GLY A CA 1
ATOM 732 C C . GLY A 1 94 ? -9.328 8.367 -8.258 1 97.25 94 GLY A C 1
ATOM 733 O O . GLY A 1 94 ? -10.094 7.48 -8.641 1 97.25 94 GLY A O 1
ATOM 734 N N . SER A 1 95 ? -8.078 8.375 -8.578 1 98.06 95 SER A N 1
ATOM 735 C CA . SER A 1 95 ? -7.543 7.293 -9.398 1 98.06 95 SER A CA 1
ATOM 736 C C . SER A 1 95 ? -7.602 5.961 -8.656 1 98.06 95 SER A C 1
ATOM 738 O O . SER A 1 95 ? -7.941 4.934 -9.242 1 98.06 95 SER A O 1
ATOM 740 N N . ALA A 1 96 ? -7.27 5.988 -7.371 1 98.25 96 ALA A N 1
ATOM 741 C CA . ALA A 1 96 ? -7.41 4.766 -6.582 1 98.25 96 ALA A CA 1
ATOM 742 C C . ALA A 1 96 ? -8.875 4.449 -6.32 1 98.25 96 ALA A C 1
ATOM 744 O O . ALA A 1 96 ? -9.297 3.293 -6.43 1 98.25 96 ALA A O 1
ATOM 745 N N . PHE A 1 97 ? -9.633 5.473 -6.039 1 98.12 97 PHE A N 1
ATOM 746 C CA . PHE A 1 97 ? -11.039 5.27 -5.695 1 98.12 97 PHE A CA 1
ATOM 747 C C . PHE A 1 97 ? -11.812 4.727 -6.891 1 98.12 97 PHE A C 1
ATOM 749 O O . PHE A 1 97 ? -12.742 3.936 -6.727 1 98.12 97 PHE A O 1
ATOM 756 N N . SER A 1 98 ? -11.453 5.047 -8.039 1 98.38 98 SER A N 1
ATOM 757 C CA . SER A 1 98 ? -12.141 4.645 -9.258 1 98.38 98 SER A CA 1
ATOM 758 C C . SER A 1 98 ? -12.078 3.133 -9.453 1 98.38 98 SER A C 1
ATOM 760 O O . SER A 1 98 ? -12.812 2.578 -10.281 1 98.38 98 SER A O 1
ATOM 762 N N . GLN A 1 99 ? -11.234 2.438 -8.695 1 98.19 99 GLN A N 1
ATOM 763 C CA . GLN A 1 99 ? -11.125 0.985 -8.797 1 98.19 99 GLN A CA 1
ATOM 764 C C . GLN A 1 99 ? -12.25 0.296 -8.031 1 98.19 99 GLN A C 1
ATOM 766 O O . GLN A 1 99 ? -12.359 -0.932 -8.047 1 98.19 99 GLN A O 1
ATOM 771 N N . LEU A 1 100 ? -13.18 1.039 -7.434 1 98.31 100 LEU A N 1
ATOM 772 C CA . LEU A 1 100 ? -14.25 0.541 -6.574 1 98.31 100 LEU A CA 1
ATOM 773 C C . LEU A 1 100 ? -15.078 -0.519 -7.289 1 98.31 100 LEU A C 1
ATOM 775 O O . LEU A 1 100 ? -15.344 -1.588 -6.734 1 98.31 100 LEU A O 1
ATOM 779 N N . PRO A 1 101 ? -15.43 -0.356 -8.523 1 97.19 101 PRO A N 1
ATOM 780 C CA . PRO A 1 101 ? -16.219 -1.399 -9.18 1 97.19 101 PRO A CA 1
ATOM 781 C C . PRO A 1 101 ? -15.461 -2.719 -9.312 1 97.19 101 PRO A C 1
ATOM 783 O O . PRO A 1 101 ? -16.062 -3.793 -9.195 1 97.19 101 PRO A O 1
ATOM 786 N N . LEU A 1 102 ? -14.188 -2.664 -9.602 1 96.56 102 LEU A N 1
ATOM 787 C CA . LEU A 1 102 ? -13.375 -3.871 -9.688 1 96.56 102 LEU A CA 1
ATOM 788 C C . LEU A 1 102 ? -13.32 -4.594 -8.344 1 96.56 102 LEU A C 1
ATOM 790 O O . LEU A 1 102 ? -13.438 -5.82 -8.297 1 96.56 102 LEU A O 1
ATOM 794 N N . VAL A 1 103 ? -13.141 -3.873 -7.273 1 97.75 103 VAL A N 1
ATOM 795 C CA . VAL A 1 103 ? -13.125 -4.422 -5.922 1 97.75 103 VAL A CA 1
ATOM 796 C C . VAL A 1 103 ? -14.469 -5.078 -5.609 1 97.75 103 VAL A C 1
ATOM 798 O O . VAL A 1 103 ? -14.516 -6.199 -5.102 1 97.75 103 VAL A O 1
ATOM 801 N N . GLN A 1 104 ? -15.531 -4.352 -5.953 1 97.31 104 GLN A N 1
ATOM 802 C CA . GLN A 1 104 ? -16.859 -4.875 -5.691 1 97.31 104 GLN A CA 1
ATOM 803 C C . GLN A 1 104 ? -17.109 -6.172 -6.457 1 97.31 104 GLN A C 1
ATOM 805 O O . GLN A 1 104 ? -17.688 -7.117 -5.918 1 97.31 104 GLN A O 1
ATOM 810 N N . GLY A 1 105 ? -16.703 -6.191 -7.707 1 95.38 105 GLY A N 1
ATOM 811 C CA . GLY A 1 105 ? -16.812 -7.414 -8.484 1 95.38 105 GLY A CA 1
ATOM 812 C C . GLY A 1 105 ? -16.016 -8.57 -7.91 1 95.38 105 GLY A C 1
ATOM 813 O O . GLY A 1 105 ? -16.5 -9.695 -7.844 1 95.38 105 GLY A O 1
ATOM 814 N N . ALA A 1 106 ? -14.82 -8.312 -7.496 1 95.69 106 ALA A N 1
ATOM 815 C CA . ALA A 1 106 ? -13.969 -9.336 -6.891 1 95.69 106 ALA A CA 1
ATOM 816 C C . ALA A 1 106 ? -14.602 -9.891 -5.617 1 95.69 106 ALA A C 1
ATOM 818 O O . ALA A 1 106 ? -14.594 -11.102 -5.395 1 95.69 106 ALA A O 1
ATOM 819 N N . LEU A 1 107 ? -15.133 -9.016 -4.785 1 96.62 107 LEU A N 1
ATOM 820 C CA . LEU A 1 107 ? -15.75 -9.445 -3.533 1 96.62 107 LEU A CA 1
ATOM 821 C C . LEU A 1 107 ? -16.969 -10.328 -3.797 1 96.62 107 LEU A C 1
ATOM 823 O O . LEU A 1 107 ? -17.156 -11.344 -3.125 1 96.62 107 LEU A O 1
ATOM 827 N N . LYS A 1 108 ? -17.719 -9.891 -4.688 1 94 108 LYS A N 1
ATOM 828 C CA . LYS A 1 108 ? -18.906 -10.688 -5.039 1 94 108 LYS A CA 1
ATOM 829 C C . LYS A 1 108 ? -18.5 -12.086 -5.484 1 94 108 LYS A C 1
ATOM 831 O O . LYS A 1 108 ? -19.156 -13.07 -5.137 1 94 108 LYS A O 1
ATOM 836 N N . GLU A 1 109 ? -17.469 -12.102 -6.164 1 92.38 109 GLU A N 1
ATOM 837 C CA . GLU A 1 109 ? -17.031 -13.375 -6.742 1 92.38 109 GLU A CA 1
ATOM 838 C C . GLU A 1 109 ? -16.297 -14.219 -5.715 1 92.38 109 GLU A C 1
ATOM 840 O O . GLU A 1 109 ? -16.578 -15.414 -5.57 1 92.38 109 GLU A O 1
ATOM 845 N N . PHE A 1 110 ? -15.43 -13.648 -4.938 1 92.88 110 PHE A N 1
ATOM 846 C CA . PHE A 1 110 ? -14.477 -14.43 -4.156 1 92.88 110 PHE A CA 1
ATOM 847 C C . PHE A 1 110 ? -14.984 -14.633 -2.734 1 92.88 110 PHE A C 1
ATOM 849 O O . PHE A 1 110 ? -14.547 -15.555 -2.043 1 92.88 110 PHE A O 1
ATOM 856 N N . SER A 1 111 ? -15.75 -13.727 -2.273 1 88.5 111 SER A N 1
ATOM 857 C CA . SER A 1 111 ? -16.25 -13.891 -0.913 1 88.5 111 SER A CA 1
ATOM 858 C C . SER A 1 111 ? -17.094 -15.156 -0.783 1 88.5 111 SER A C 1
ATOM 860 O O . SER A 1 111 ? -17.125 -15.781 0.28 1 88.5 111 SER A O 1
ATOM 862 N N . ASN A 1 112 ? -17.703 -15.438 -1.795 1 78.94 112 ASN A N 1
ATOM 863 C CA . ASN A 1 112 ? -18.531 -16.641 -1.827 1 78.94 112 ASN A CA 1
ATOM 864 C C . ASN A 1 112 ? -17.688 -17.906 -1.905 1 78.94 112 ASN A C 1
ATOM 866 O O . ASN A 1 112 ? -18.125 -18.984 -1.517 1 78.94 112 ASN A O 1
ATOM 870 N N . ARG A 1 113 ? -16.453 -17.656 -2.305 1 72.06 113 ARG A N 1
ATOM 871 C CA . ARG A 1 113 ? -15.578 -18.812 -2.518 1 72.06 113 ARG A CA 1
ATOM 872 C C . ARG A 1 113 ? -14.75 -19.109 -1.271 1 72.06 113 ARG A C 1
ATOM 874 O O . ARG A 1 113 ? -14.281 -20.234 -1.085 1 72.06 113 ARG A O 1
ATOM 881 N N . VAL A 1 114 ? -14.445 -18.109 -0.489 1 68.38 114 VAL A N 1
ATOM 882 C CA . VAL A 1 114 ? -13.586 -18.328 0.671 1 68.38 114 VAL A CA 1
ATOM 883 C C . VAL A 1 114 ? -14.438 -18.703 1.883 1 68.38 114 VAL A C 1
ATOM 885 O O . VAL A 1 114 ? -13.93 -19.266 2.85 1 68.38 114 VAL A O 1
ATOM 888 N N . GLN A 1 115 ? -15.82 -18.406 1.853 1 52.34 115 GLN A N 1
ATOM 889 C CA . GLN A 1 115 ? -16.672 -18.922 2.91 1 52.34 115 GLN A CA 1
ATOM 890 C C . GLN A 1 115 ? -16.891 -20.422 2.754 1 52.34 115 GLN A C 1
ATOM 892 O O . GLN A 1 115 ? -16.891 -20.953 1.637 1 52.34 115 GLN A O 1
ATOM 897 N N . MET B 1 1 ? 19.047 20.656 11.492 1 62.59 1 MET B N 1
ATOM 898 C CA . MET B 1 1 ? 17.984 19.703 11.195 1 62.59 1 MET B CA 1
ATOM 899 C C . MET B 1 1 ? 18.391 18.734 10.086 1 62.59 1 MET B C 1
ATOM 901 O O . MET B 1 1 ? 19.031 19.141 9.109 1 62.59 1 MET B O 1
ATOM 905 N N . ASP B 1 2 ? 18.297 17.562 10.43 1 81.94 2 ASP B N 1
ATOM 906 C CA . ASP B 1 2 ? 18.703 16.641 9.367 1 81.94 2 ASP B CA 1
ATOM 907 C C . ASP B 1 2 ? 17.719 16.672 8.211 1 81.94 2 ASP B C 1
ATOM 909 O O . ASP B 1 2 ? 16.625 17.25 8.328 1 81.94 2 ASP B O 1
ATOM 913 N N . HIS B 1 3 ? 18.125 16.297 7.086 1 89.25 3 HIS B N 1
ATOM 914 C CA . HIS B 1 3 ? 17.375 16.312 5.836 1 89.25 3 HIS B CA 1
ATOM 915 C C . HIS B 1 3 ? 15.953 15.789 6.039 1 89.25 3 HIS B C 1
ATOM 917 O O . HIS B 1 3 ? 15.008 16.297 5.422 1 89.25 3 HIS B O 1
ATOM 923 N N . TYR B 1 4 ? 15.75 14.898 6.953 1 90.19 4 TYR B N 1
ATOM 924 C CA . TYR B 1 4 ? 14.461 14.25 7.172 1 90.19 4 TYR B CA 1
ATOM 925 C C . TYR B 1 4 ? 13.516 15.172 7.938 1 90.19 4 TYR B C 1
ATOM 927 O O . TYR B 1 4 ? 12.367 15.367 7.527 1 90.19 4 TYR B O 1
ATOM 935 N N . THR B 1 5 ? 14.016 15.742 8.922 1 88.38 5 THR B N 1
ATOM 936 C CA . THR B 1 5 ? 13.234 16.688 9.719 1 88.38 5 THR B CA 1
ATOM 937 C C . THR B 1 5 ? 12.891 17.922 8.914 1 88.38 5 THR B C 1
ATOM 939 O O . THR B 1 5 ? 11.781 18.453 9.016 1 88.38 5 THR B O 1
ATOM 942 N N . GLN B 1 6 ? 13.82 18.25 8.133 1 91.19 6 GLN B N 1
ATOM 943 C CA . GLN B 1 6 ? 13.609 19.422 7.301 1 91.19 6 GLN B CA 1
ATOM 944 C C . GLN B 1 6 ? 12.531 19.172 6.254 1 91.19 6 GLN B C 1
ATOM 946 O O . GLN B 1 6 ? 11.711 20.047 5.973 1 91.19 6 GLN B O 1
ATOM 951 N N . ALA B 1 7 ? 12.594 18.047 5.68 1 91.88 7 ALA B N 1
ATOM 952 C CA . ALA B 1 7 ? 11.594 17.703 4.668 1 91.88 7 ALA B CA 1
ATOM 953 C C . ALA B 1 7 ? 10.188 17.734 5.254 1 91.88 7 ALA B C 1
ATOM 955 O O . ALA B 1 7 ? 9.266 18.266 4.641 1 91.88 7 ALA B O 1
ATOM 956 N N . ILE B 1 8 ? 10.023 17.172 6.398 1 90.5 8 ILE B N 1
ATOM 957 C CA . ILE B 1 8 ? 8.727 17.141 7.059 1 90.5 8 ILE B CA 1
ATOM 958 C C . ILE B 1 8 ? 8.289 18.562 7.406 1 90.5 8 ILE B C 1
ATOM 960 O O . ILE B 1 8 ? 7.125 18.922 7.23 1 90.5 8 ILE B O 1
ATOM 964 N N . HIS B 1 9 ? 9.219 19.312 7.863 1 90.56 9 HIS B N 1
ATOM 965 C CA . HIS B 1 9 ? 8.945 20.703 8.195 1 90.56 9 HIS B CA 1
ATOM 966 C C . HIS B 1 9 ? 8.508 21.484 6.965 1 90.56 9 HIS B C 1
ATOM 968 O O . HIS B 1 9 ? 7.531 22.234 7.016 1 90.56 9 HIS B O 1
ATOM 974 N N . ASP B 1 10 ? 9.266 21.344 5.898 1 91.69 10 ASP B N 1
ATOM 975 C CA . ASP B 1 10 ? 8.922 22.016 4.648 1 91.69 10 ASP B CA 1
ATOM 976 C C . ASP B 1 10 ? 7.516 21.641 4.188 1 91.69 10 ASP B C 1
ATOM 978 O O . ASP B 1 10 ? 6.762 22.5 3.721 1 91.69 10 ASP B O 1
ATOM 982 N N . TYR B 1 11 ? 7.23 20.406 4.254 1 92.5 11 TYR B N 1
ATOM 983 C CA . TYR B 1 11 ? 5.898 19.938 3.889 1 92.5 11 TYR B CA 1
ATOM 984 C C . TYR B 1 11 ? 4.832 20.625 4.738 1 92.5 11 TYR B C 1
ATOM 986 O O . TYR B 1 11 ? 3.842 21.141 4.211 1 92.5 11 TYR B O 1
ATOM 994 N N . LYS B 1 12 ? 5.023 20.703 6 1 91 12 LYS B N 1
ATOM 995 C CA . LYS B 1 12 ? 4.062 21.297 6.918 1 91 12 LYS B CA 1
ATOM 996 C C . LYS B 1 12 ? 3.885 22.797 6.629 1 91 12 LYS B C 1
ATOM 998 O O . LYS B 1 12 ? 2.766 23.312 6.664 1 91 12 LYS B O 1
ATOM 1003 N N . GLU B 1 13 ? 4.918 23.391 6.391 1 93.12 13 GLU B N 1
ATOM 1004 C CA . GLU B 1 13 ? 4.867 24.812 6.047 1 93.12 13 GLU B CA 1
ATOM 1005 C C . GLU B 1 13 ? 4.109 25.031 4.742 1 93.12 13 GLU B C 1
ATOM 1007 O O . GLU B 1 13 ? 3.338 25.984 4.625 1 93.12 13 GLU B O 1
ATOM 1012 N N . GLY B 1 14 ? 4.473 24.25 3.799 1 94.38 14 GLY B N 1
ATOM 1013 C CA . GLY B 1 14 ? 3.754 24.328 2.537 1 94.38 14 GLY B CA 1
ATOM 1014 C C . GLY B 1 14 ? 2.256 24.141 2.691 1 94.38 14 GLY B C 1
ATOM 1015 O O . GLY B 1 14 ? 1.467 24.891 2.127 1 94.38 14 GLY B O 1
ATOM 1016 N N . VAL B 1 15 ? 1.845 23.172 3.439 1 93 15 VAL B N 1
ATOM 1017 C CA . VAL B 1 15 ? 0.433 22.906 3.701 1 93 15 VAL B CA 1
ATOM 1018 C C . VAL B 1 15 ? -0.191 24.109 4.41 1 93 15 VAL B C 1
ATOM 1020 O O . VAL B 1 15 ? -1.312 24.516 4.094 1 93 15 VAL B O 1
ATOM 1023 N N . GLY B 1 16 ? 0.491 24.609 5.363 1 94.12 16 GLY B N 1
ATOM 1024 C CA . GLY B 1 16 ? 0.013 25.797 6.062 1 94.12 16 GLY B CA 1
ATOM 1025 C C . GLY B 1 16 ? -0.228 26.969 5.141 1 94.12 16 GLY B C 1
ATOM 1026 O O . GLY B 1 16 ? -1.269 27.625 5.223 1 94.12 16 GLY B O 1
ATOM 1027 N N . ALA B 1 17 ? 0.707 27.328 4.305 1 95.5 17 ALA B N 1
ATOM 1028 C CA . ALA B 1 17 ? 0.564 28.406 3.344 1 95.5 17 ALA B CA 1
ATOM 1029 C C . ALA B 1 17 ? -0.606 28.156 2.398 1 95.5 17 ALA B C 1
ATOM 1031 O O . ALA B 1 17 ? -1.357 29.078 2.068 1 95.5 17 ALA B O 1
ATOM 1032 N N . PHE B 1 18 ? -0.673 27 1.96 1 96.44 18 PHE B N 1
ATOM 1033 C CA . PHE B 1 18 ? -1.752 26.625 1.054 1 96.44 18 PHE B CA 1
ATOM 1034 C 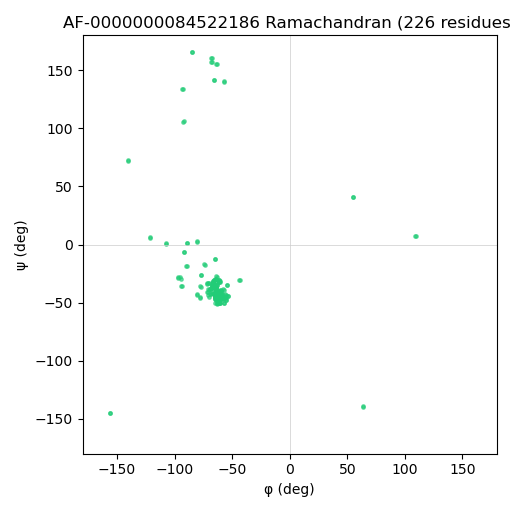C . PHE B 1 18 ? -3.107 26.766 1.738 1 96.44 18 PHE B C 1
ATOM 1036 O O . PHE B 1 18 ? -4.09 27.141 1.105 1 96.44 18 PHE B O 1
ATOM 1043 N N . GLN B 1 19 ? -3.203 26.344 2.992 1 96.31 19 GLN B N 1
ATOM 1044 C CA . GLN B 1 19 ? -4.434 26.469 3.766 1 96.31 19 GLN B CA 1
ATOM 1045 C C . GLN B 1 19 ? -4.922 27.906 3.783 1 96.31 19 GLN B C 1
ATOM 1047 O O . GLN B 1 19 ? -6.129 28.172 3.758 1 96.31 19 GLN B O 1
ATOM 1052 N N . GLN B 1 20 ? -4.059 28.828 3.795 1 97 20 GLN B N 1
ATOM 1053 C CA . GLN B 1 20 ? -4.426 30.25 3.748 1 97 20 GLN B CA 1
ATOM 1054 C C . GLN B 1 20 ? -5.016 30.609 2.391 1 97 20 GLN B C 1
ATOM 1056 O O . GLN B 1 20 ? -5.934 31.438 2.309 1 97 20 GLN B O 1
ATOM 1061 N N . MET B 1 21 ? -4.543 30.109 1.422 1 96.88 21 MET B N 1
ATOM 1062 C CA . MET B 1 21 ? -4.969 30.406 0.058 1 96.88 21 MET B CA 1
ATOM 1063 C C . MET B 1 21 ? -6.277 29.688 -0.273 1 96.88 21 MET B C 1
ATOM 1065 O O . MET B 1 21 ? -7.121 30.234 -0.987 1 96.88 21 MET B O 1
ATOM 1069 N N . SER B 1 22 ? -6.426 28.469 0.259 1 97.94 22 SER B N 1
ATOM 1070 C CA . SER B 1 22 ? -7.57 27.625 -0.058 1 97.94 22 SER B CA 1
ATOM 1071 C C . SER B 1 22 ? -8.062 26.875 1.177 1 97.94 22 SER B C 1
ATOM 1073 O O . SER B 1 22 ? -7.945 25.641 1.254 1 97.94 22 SER B O 1
ATOM 1075 N N . PRO B 1 23 ? -8.68 27.531 2.096 1 97.12 23 PRO B N 1
ATOM 1076 C CA . PRO B 1 23 ? -9.055 26.938 3.387 1 97.12 23 PRO B CA 1
ATOM 1077 C C . PRO B 1 23 ? -10.117 25.859 3.256 1 97.12 23 PRO B C 1
ATOM 1079 O O . PRO B 1 23 ? -10.07 24.859 3.969 1 97.12 23 PRO B O 1
ATOM 1082 N N . ASP B 1 24 ? -10.992 26.062 2.285 1 98.19 24 ASP B N 1
ATOM 1083 C CA . ASP B 1 24 ? -12.055 25.078 2.143 1 98.19 24 ASP B CA 1
ATOM 1084 C C . ASP B 1 24 ? -11.516 23.75 1.617 1 98.19 24 ASP B C 1
ATOM 1086 O O . ASP B 1 24 ? -11.891 22.688 2.109 1 98.19 24 ASP B O 1
ATOM 1090 N N . PHE B 1 25 ? -10.688 23.906 0.624 1 97.75 25 PHE B N 1
ATOM 1091 C CA . PHE B 1 25 ? -10.07 22.703 0.083 1 97.75 25 PHE B CA 1
ATOM 1092 C C . PHE B 1 25 ? -9.266 21.969 1.155 1 97.75 25 PHE B C 1
ATOM 1094 O O . PHE B 1 25 ? -9.406 20.766 1.331 1 97.75 25 PHE B O 1
ATOM 1101 N N . THR B 1 26 ? -8.461 22.719 1.88 1 97.38 26 THR B N 1
ATOM 1102 C CA . THR B 1 26 ? -7.582 22.109 2.877 1 97.38 26 THR B CA 1
ATOM 1103 C C . THR B 1 26 ? -8.398 21.469 3.992 1 97.38 26 THR B C 1
ATOM 1105 O O . THR B 1 26 ? -8.055 20.375 4.461 1 97.38 26 THR B O 1
ATOM 1108 N N . ARG B 1 27 ? -9.453 22.078 4.352 1 97.38 27 ARG B N 1
ATOM 1109 C CA . ARG B 1 27 ? -10.328 21.516 5.371 1 97.38 27 ARG B CA 1
ATOM 1110 C C . ARG B 1 27 ? -10.953 20.219 4.898 1 97.38 27 ARG B C 1
ATOM 1112 O O . ARG B 1 27 ? -10.969 19.219 5.637 1 97.38 27 ARG B O 1
ATOM 1119 N N . ALA B 1 28 ? -11.531 20.219 3.744 1 98.12 28 ALA B N 1
ATOM 1120 C CA . ALA B 1 28 ? -12.148 19.016 3.188 1 98.12 28 ALA B CA 1
ATOM 1121 C C . ALA B 1 28 ? -11.125 17.891 3.047 1 98.12 28 ALA B C 1
ATOM 1123 O O . ALA B 1 28 ? -11.43 16.734 3.334 1 98.12 28 ALA B O 1
ATOM 1124 N N . TYR B 1 29 ? -9.891 18.266 2.559 1 97.25 29 TYR B N 1
ATOM 1125 C CA . TYR B 1 29 ? -8.812 17.297 2.396 1 97.25 29 TYR B CA 1
ATOM 1126 C C . TYR B 1 29 ? -8.438 16.672 3.732 1 97.25 29 TYR B C 1
ATOM 1128 O O . TYR B 1 29 ? -8.32 15.445 3.834 1 97.25 29 TYR B O 1
ATOM 1136 N N . ASN B 1 30 ? -8.266 17.469 4.773 1 96.56 30 ASN B N 1
ATOM 1137 C CA . ASN B 1 30 ? -7.91 16.984 6.102 1 96.56 30 ASN B CA 1
ATOM 1138 C C . ASN B 1 30 ? -9.016 16.109 6.688 1 96.56 30 ASN B C 1
ATOM 1140 O O . ASN B 1 30 ? -8.727 15.125 7.371 1 96.56 30 ASN B O 1
ATOM 1144 N N . GLU B 1 31 ? -10.242 16.5 6.438 1 97.94 31 GLU B N 1
ATOM 1145 C CA . GLU B 1 31 ? -11.359 15.68 6.898 1 97.94 31 GLU B CA 1
ATOM 1146 C C . GLU B 1 31 ? -11.375 14.32 6.199 1 97.94 31 GLU B C 1
ATOM 1148 O O . GLU B 1 31 ? -11.562 13.289 6.84 1 97.94 31 GLU B O 1
ATOM 1153 N N . PHE B 1 32 ? -11.164 14.383 4.848 1 98.19 32 PHE B N 1
ATOM 1154 C CA . PHE B 1 32 ? -11.148 13.18 4.023 1 98.19 32 PHE B CA 1
ATOM 1155 C C . PHE B 1 32 ? -10.047 12.234 4.48 1 98.19 32 PHE B C 1
ATOM 1157 O O . PHE B 1 32 ? -10.305 11.062 4.762 1 98.19 32 PHE B O 1
ATOM 1164 N N . THR B 1 33 ? -8.789 12.703 4.652 1 98.06 33 THR B N 1
ATOM 1165 C CA . THR B 1 33 ? -7.68 11.852 5.059 1 98.06 33 THR B CA 1
ATOM 1166 C C . THR B 1 33 ? -7.84 11.422 6.516 1 98.06 33 THR B C 1
ATOM 1168 O O . THR B 1 33 ? -7.488 10.297 6.875 1 98.06 33 THR B O 1
ATOM 1171 N N . GLY B 1 34 ? -8.422 12.281 7.379 1 98.19 34 GLY B N 1
ATOM 1172 C CA . GLY B 1 34 ? -8.695 11.914 8.758 1 98.19 34 GLY B CA 1
ATOM 1173 C C . GLY B 1 34 ? -9.609 10.711 8.891 1 98.19 34 GLY B C 1
ATOM 1174 O O . GLY B 1 34 ? -9.328 9.789 9.664 1 98.19 34 GLY B O 1
ATOM 1175 N N . VAL B 1 35 ? -10.703 10.68 8.141 1 98.25 35 VAL B N 1
ATOM 1176 C CA . VAL B 1 35 ? -11.641 9.562 8.18 1 98.25 35 VAL B CA 1
ATOM 1177 C C . VAL B 1 35 ? -10.977 8.312 7.602 1 98.25 35 VAL B C 1
ATOM 1179 O O . VAL B 1 35 ? -11.18 7.207 8.109 1 98.25 35 VAL B O 1
ATOM 1182 N N . SER B 1 36 ? -10.164 8.453 6.578 1 98.69 36 SER B N 1
ATOM 1183 C CA . SER B 1 36 ? -9.508 7.34 5.906 1 98.69 36 SER B CA 1
ATOM 1184 C C . SER B 1 36 ? -8.531 6.629 6.844 1 98.69 36 SER B C 1
ATOM 1186 O O . SER B 1 36 ? -8.32 5.422 6.727 1 98.69 36 SER B O 1
ATOM 1188 N N . PHE B 1 37 ? -7.957 7.359 7.781 1 98.69 37 PHE B N 1
ATOM 1189 C CA . PHE B 1 37 ? -6.922 6.793 8.641 1 98.69 37 PHE B CA 1
ATOM 1190 C C . PHE B 1 37 ? -7.457 6.559 10.047 1 98.69 37 PHE B C 1
ATOM 1192 O O . PHE B 1 37 ? -6.715 6.145 10.938 1 98.69 37 PHE B O 1
ATOM 1199 N N . ALA B 1 38 ? -8.781 6.887 10.266 1 98.44 38 ALA B N 1
ATOM 1200 C CA . ALA B 1 38 ? -9.383 6.664 11.578 1 98.44 38 ALA B CA 1
ATOM 1201 C C . ALA B 1 38 ? -9.406 5.18 11.93 1 98.44 38 ALA B C 1
ATOM 1203 O O . ALA B 1 38 ? -9.383 4.328 11.039 1 98.44 38 ALA B O 1
ATOM 1204 N N . GLU B 1 39 ? -9.445 4.887 13.195 1 98 39 GLU B N 1
ATOM 1205 C CA . GLU B 1 39 ? -9.555 3.504 13.656 1 98 39 GLU B CA 1
ATOM 1206 C C . GLU B 1 39 ? -10.797 2.83 13.086 1 98 39 GLU B C 1
ATOM 1208 O O . GLU B 1 39 ? -11.859 3.449 13 1 98 39 GLU B O 1
ATOM 1213 N N . GLY B 1 40 ? -10.688 1.569 12.695 1 97.56 40 GLY B N 1
ATOM 1214 C CA . GLY B 1 40 ? -11.742 0.71 12.188 1 97.56 40 GLY B CA 1
ATOM 1215 C C . GLY B 1 40 ? -11.453 -0.768 12.375 1 97.56 40 GLY B C 1
ATOM 1216 O O . GLY B 1 40 ? -10.938 -1.179 13.414 1 97.56 40 GLY B O 1
ATOM 1217 N N . MET B 1 41 ? -11.922 -1.545 11.344 1 98.19 41 MET B N 1
ATOM 1218 C CA . MET B 1 41 ? -11.547 -2.953 11.391 1 98.19 41 MET B CA 1
ATOM 1219 C C . MET B 1 41 ? -10.031 -3.115 11.25 1 98.19 41 MET B C 1
ATOM 1221 O O . MET B 1 41 ? -9.453 -4.07 11.773 1 98.19 41 MET B O 1
ATOM 1225 N N . ILE B 1 42 ? -9.43 -2.201 10.477 1 98.62 42 ILE B N 1
ATOM 1226 C CA . ILE B 1 42 ? -7.977 -2.102 10.414 1 98.62 42 ILE B CA 1
ATOM 1227 C C . ILE B 1 42 ? -7.48 -1.074 11.43 1 98.62 42 ILE B C 1
ATOM 1229 O O . ILE B 1 42 ? -8.047 0.016 11.547 1 98.62 42 ILE B O 1
ATOM 1233 N N . SER B 1 43 ? -6.438 -1.432 12.188 1 98.69 43 SER B N 1
ATOM 1234 C CA . SER B 1 43 ? -5.879 -0.506 13.172 1 98.69 43 SER B CA 1
ATOM 1235 C C . SER B 1 43 ? -5.211 0.683 12.492 1 98.69 43 SER B C 1
ATOM 1237 O O . SER B 1 43 ? -4.82 0.599 11.328 1 98.69 43 SER B O 1
ATOM 1239 N N . GLN B 1 44 ? -5.043 1.753 13.273 1 98.69 44 GLN B N 1
ATOM 1240 C CA . GLN B 1 44 ? -4.352 2.914 12.727 1 98.69 44 GLN B CA 1
ATOM 1241 C C . GLN B 1 44 ? -2.916 2.566 12.336 1 98.69 44 GLN B C 1
ATOM 1243 O O . GLN B 1 44 ? -2.414 3.035 11.312 1 98.69 44 GLN B O 1
ATOM 1248 N N . LYS B 1 45 ? -2.238 1.757 13.164 1 98.62 45 LYS B N 1
ATOM 1249 C CA . LYS B 1 45 ? -0.892 1.296 12.836 1 98.62 45 LYS B CA 1
ATOM 1250 C C . LYS B 1 45 ? -0.864 0.61 11.477 1 98.62 45 LYS B C 1
ATOM 1252 O O . LYS B 1 45 ? -0.052 0.96 10.617 1 98.62 45 LYS B O 1
ATOM 1257 N N . ASP B 1 46 ? -1.797 -0.276 11.258 1 98.81 46 ASP B N 1
ATOM 1258 C CA . ASP B 1 46 ? -1.81 -1.059 10.023 1 98.81 46 ASP B CA 1
ATOM 1259 C C . ASP B 1 46 ? -2.203 -0.194 8.828 1 98.81 46 ASP B C 1
ATOM 1261 O O . ASP B 1 46 ? -1.715 -0.403 7.719 1 98.81 46 ASP B O 1
ATOM 1265 N N . LYS B 1 47 ? -3.072 0.789 9.023 1 98.94 47 LYS B N 1
ATOM 1266 C CA . LYS B 1 47 ? -3.406 1.714 7.945 1 98.94 47 LYS B CA 1
ATOM 1267 C C . LYS B 1 47 ? -2.191 2.535 7.527 1 98.94 47 LYS B C 1
ATOM 1269 O O . LYS B 1 47 ? -2.006 2.824 6.344 1 98.94 47 LYS B O 1
ATOM 1274 N N . GLN B 1 48 ? -1.381 2.887 8.508 1 98.88 48 GLN B N 1
ATOM 1275 C CA . GLN B 1 48 ? -0.154 3.604 8.172 1 98.88 48 GLN B CA 1
ATOM 1276 C C . GLN B 1 48 ? 0.815 2.707 7.406 1 98.88 48 GLN B C 1
ATOM 1278 O O . GLN B 1 48 ? 1.537 3.176 6.523 1 98.88 48 GLN B O 1
ATOM 1283 N N . LEU B 1 49 ? 0.854 1.405 7.723 1 98.94 49 LEU B N 1
ATOM 1284 C CA . LEU B 1 49 ? 1.711 0.48 6.992 1 98.94 49 LEU B CA 1
ATOM 1285 C C . LEU B 1 49 ? 1.225 0.31 5.555 1 98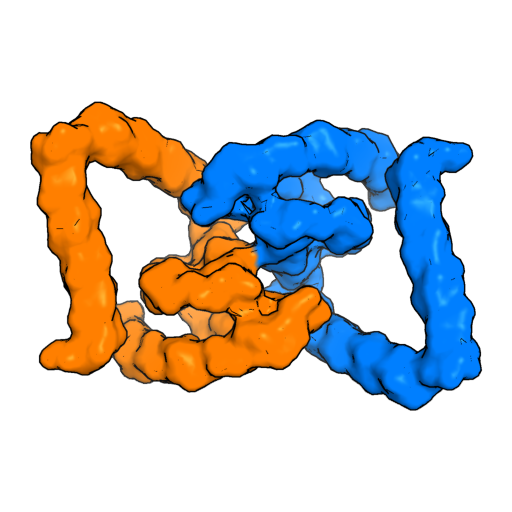.94 49 LEU B C 1
ATOM 1287 O O . LEU B 1 49 ? 2.033 0.209 4.629 1 98.94 49 LEU B O 1
ATOM 1291 N N . ILE B 1 50 ? -0.112 0.313 5.32 1 98.94 50 ILE B N 1
ATOM 1292 C CA . ILE B 1 50 ? -0.658 0.284 3.969 1 98.94 50 ILE B CA 1
ATOM 1293 C C . ILE B 1 50 ? -0.238 1.544 3.215 1 98.94 50 ILE B C 1
ATOM 1295 O O . ILE B 1 50 ? 0.244 1.465 2.082 1 98.94 50 ILE B O 1
ATOM 1299 N N . ALA B 1 51 ? -0.367 2.703 3.895 1 98.94 51 ALA B N 1
ATOM 1300 C CA . ALA B 1 51 ? 0.004 3.977 3.285 1 98.94 51 ALA B CA 1
ATOM 1301 C C . ALA B 1 51 ? 1.49 4.008 2.936 1 98.94 51 ALA B C 1
ATOM 1303 O O . ALA B 1 51 ? 1.877 4.516 1.881 1 98.94 51 ALA B O 1
ATOM 1304 N N . LEU B 1 52 ? 2.314 3.459 3.805 1 98.94 52 LEU B N 1
ATOM 1305 C CA . LEU B 1 52 ? 3.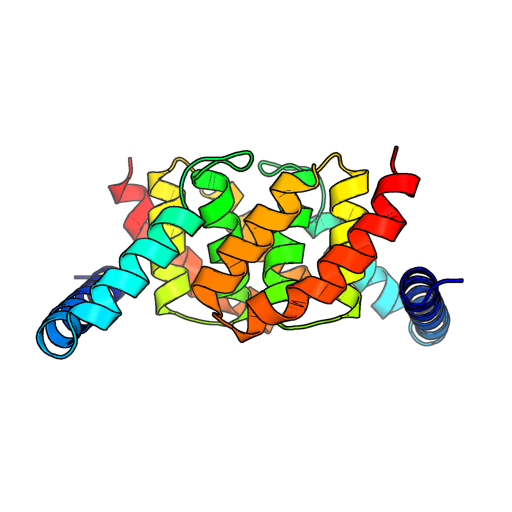746 3.379 3.541 1 98.94 52 LEU B CA 1
ATOM 1306 C C . LEU B 1 52 ? 4.027 2.5 2.326 1 98.94 52 LEU B C 1
ATOM 1308 O O . LEU B 1 52 ? 4.84 2.855 1.471 1 98.94 52 LEU B O 1
ATOM 1312 N N . GLY B 1 53 ? 3.369 1.306 2.264 1 98.88 53 GLY B N 1
ATOM 1313 C CA . GLY B 1 53 ? 3.52 0.468 1.085 1 98.88 53 GLY B CA 1
ATOM 1314 C C . GLY B 1 53 ? 3.207 1.196 -0.209 1 98.88 53 GLY B C 1
ATOM 1315 O O . GLY B 1 53 ? 3.967 1.106 -1.177 1 98.88 53 GLY B O 1
ATOM 1316 N N . VAL B 1 54 ? 2.119 1.96 -0.203 1 98.88 54 VAL B N 1
ATOM 1317 C CA . VAL B 1 54 ? 1.71 2.736 -1.368 1 98.88 54 VAL B CA 1
ATOM 1318 C C . VAL B 1 54 ? 2.758 3.803 -1.674 1 98.88 54 VAL B C 1
ATOM 1320 O O . VAL B 1 54 ? 3.102 4.027 -2.836 1 98.88 54 VAL B O 1
ATOM 1323 N N . SER B 1 55 ? 3.297 4.453 -0.657 1 98.75 55 SER B N 1
ATOM 1324 C CA . SER B 1 55 ? 4.293 5.508 -0.81 1 98.75 55 SER B CA 1
ATOM 1325 C C . SER B 1 55 ? 5.582 4.965 -1.42 1 98.75 55 SER B C 1
ATOM 1327 O O . SER B 1 55 ? 6.16 5.582 -2.316 1 98.75 55 SER B O 1
ATOM 1329 N N . LEU B 1 56 ? 5.988 3.787 -0.91 1 98.81 56 LEU B N 1
ATOM 1330 C CA . LEU B 1 56 ? 7.195 3.137 -1.409 1 98.81 56 LEU B CA 1
ATOM 1331 C C . LEU B 1 56 ? 7.035 2.75 -2.877 1 98.81 56 LEU B C 1
ATOM 1333 O O . LEU B 1 56 ? 7.926 3.004 -3.689 1 98.81 56 LEU B O 1
ATOM 1337 N N . ALA B 1 57 ? 5.906 2.229 -3.195 1 98.5 57 ALA B N 1
ATOM 1338 C CA . ALA B 1 57 ? 5.625 1.796 -4.559 1 98.5 57 ALA B CA 1
ATOM 1339 C C . ALA B 1 57 ? 5.574 2.984 -5.516 1 98.5 57 ALA B C 1
ATOM 1341 O O . ALA B 1 57 ? 5.949 2.865 -6.684 1 98.5 57 ALA B O 1
ATOM 1342 N N . SER B 1 58 ? 5.152 4.109 -5.023 1 97.81 58 SER B N 1
ATOM 1343 C CA . SER B 1 58 ? 5.008 5.312 -5.836 1 97.81 58 SER B CA 1
ATOM 1344 C C . SER B 1 58 ? 6.273 6.164 -5.793 1 97.81 58 SER B C 1
ATOM 1346 O O . SER B 1 58 ? 6.363 7.184 -6.484 1 97.81 58 SER B O 1
ATOM 1348 N N . GLN B 1 59 ? 7.227 5.797 -4.98 1 97.62 59 GLN B N 1
ATOM 1349 C CA . GLN B 1 59 ? 8.484 6.504 -4.797 1 97.62 59 GLN B CA 1
ATOM 1350 C C . GLN B 1 59 ? 8.25 7.965 -4.418 1 97.62 59 GLN B C 1
ATOM 1352 O O . GLN B 1 59 ? 8.859 8.867 -4.996 1 97.62 59 GLN B O 1
ATOM 1357 N N . ASP B 1 60 ? 7.301 8.188 -3.572 1 96.56 60 ASP B N 1
ATOM 1358 C CA . ASP B 1 60 ? 6.969 9.523 -3.076 1 96.56 60 ASP B CA 1
ATOM 1359 C C . ASP B 1 60 ? 7.723 9.828 -1.785 1 96.56 60 ASP B C 1
ATOM 1361 O O . ASP B 1 60 ? 7.332 9.375 -0.708 1 96.56 60 ASP B O 1
ATOM 1365 N N . GLU B 1 61 ? 8.742 10.688 -1.887 1 96 61 GLU B N 1
ATOM 1366 C CA . GLU B 1 61 ? 9.656 10.898 -0.767 1 96 61 GLU B CA 1
ATOM 1367 C C . GLU B 1 61 ? 8.922 11.461 0.446 1 96 61 GLU B C 1
ATOM 1369 O O . GLU B 1 61 ? 9.07 10.953 1.56 1 96 61 GLU B O 1
ATOM 1374 N N . TYR B 1 62 ? 8.094 12.477 0.245 1 95.5 62 TYR B N 1
ATOM 1375 C CA . TYR B 1 62 ? 7.387 13.109 1.356 1 95.5 62 TYR B CA 1
ATOM 1376 C C . TYR B 1 62 ? 6.457 12.109 2.039 1 95.5 62 TYR B C 1
ATOM 1378 O O . TYR B 1 62 ? 6.383 12.07 3.27 1 95.5 62 TYR B O 1
ATOM 1386 N N . CYS B 1 63 ? 5.762 11.312 1.258 1 97.62 63 CYS B N 1
ATOM 1387 C CA . CYS B 1 63 ? 4.824 10.352 1.838 1 97.62 63 CYS B CA 1
ATOM 1388 C C . CYS B 1 63 ? 5.566 9.234 2.555 1 97.62 63 CYS B C 1
ATOM 1390 O O . CYS B 1 63 ? 5.113 8.742 3.594 1 97.62 63 CYS B O 1
ATOM 1392 N N . ILE B 1 64 ? 6.699 8.766 1.976 1 98.25 64 ILE B N 1
ATOM 1393 C CA . ILE B 1 64 ? 7.496 7.734 2.627 1 98.25 64 ILE B CA 1
ATOM 1394 C C . ILE B 1 64 ? 7.934 8.211 4.008 1 98.25 64 ILE B C 1
ATOM 1396 O O . ILE B 1 64 ? 7.77 7.496 5 1 98.25 64 ILE B O 1
ATOM 1400 N N . LEU B 1 65 ? 8.438 9.414 4.094 1 97.19 65 LEU B N 1
ATOM 1401 C CA . LEU B 1 65 ? 8.883 9.953 5.375 1 97.19 65 LEU B CA 1
ATOM 1402 C C . LEU B 1 65 ? 7.707 10.125 6.332 1 97.19 65 LEU B C 1
ATOM 1404 O O . LEU B 1 65 ? 7.773 9.68 7.484 1 97.19 65 LEU B O 1
ATOM 1408 N N . TYR B 1 66 ? 6.645 10.68 5.867 1 96.25 66 TYR B N 1
ATOM 1409 C CA . TYR B 1 66 ? 5.48 10.984 6.691 1 96.25 66 TYR B CA 1
ATOM 1410 C C . TYR B 1 66 ? 4.859 9.703 7.242 1 96.25 66 TYR B C 1
ATOM 1412 O O . TYR B 1 66 ? 4.602 9.602 8.445 1 96.25 66 TYR B O 1
ATOM 1420 N N . HIS B 1 67 ? 4.605 8.75 6.426 1 98 67 HIS B N 1
ATOM 1421 C CA . HIS B 1 67 ? 3.895 7.551 6.867 1 98 67 HIS B CA 1
ATOM 1422 C C . HIS B 1 67 ? 4.816 6.621 7.645 1 98 67 HIS B C 1
ATOM 1424 O O . HIS B 1 67 ? 4.355 5.82 8.461 1 98 67 HIS B O 1
ATOM 1430 N N . THR B 1 68 ? 6.152 6.664 7.406 1 98.12 68 THR B N 1
ATOM 1431 C CA . THR B 1 68 ? 7.07 5.984 8.312 1 98.12 68 THR B CA 1
ATOM 1432 C C . THR B 1 68 ? 6.973 6.566 9.719 1 98.12 68 THR B C 1
ATOM 1434 O O . THR B 1 68 ? 6.816 5.824 10.695 1 98.12 68 THR B O 1
ATOM 1437 N N . MET B 1 69 ? 7.059 7.887 9.789 1 96.62 69 MET B N 1
ATOM 1438 C CA . MET B 1 69 ? 6.957 8.57 11.078 1 96.62 69 MET B CA 1
ATOM 1439 C C . MET B 1 69 ? 5.641 8.23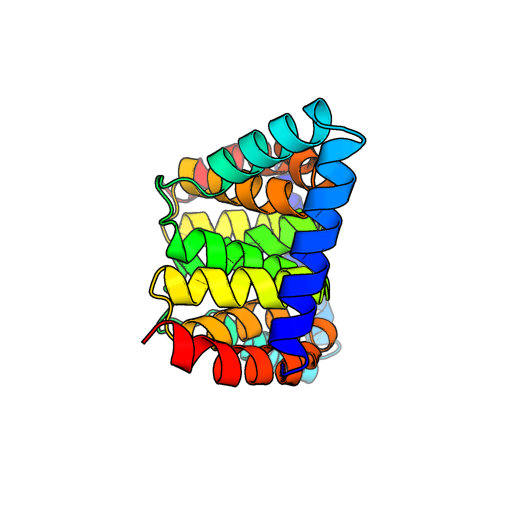4 11.766 1 96.62 69 MET B C 1
ATOM 1441 O O . MET B 1 69 ? 5.629 7.887 12.945 1 96.62 69 MET B O 1
ATOM 1445 N N . GLU B 1 70 ? 4.566 8.289 11.047 1 97.06 70 GLU B N 1
ATOM 1446 C CA . GLU B 1 70 ? 3.252 8.031 11.625 1 97.06 70 GLU B CA 1
ATOM 1447 C C . GLU B 1 70 ? 3.111 6.574 12.062 1 97.06 70 GLU B C 1
ATOM 1449 O O . GLU B 1 70 ? 2.506 6.285 13.094 1 97.06 70 GLU B O 1
ATOM 1454 N N . ALA B 1 71 ? 3.588 5.629 11.266 1 98.38 71 ALA B N 1
ATOM 1455 C CA . ALA B 1 71 ? 3.557 4.219 11.648 1 98.38 71 ALA B CA 1
ATOM 1456 C C . ALA B 1 71 ? 4.301 3.986 12.961 1 98.38 71 ALA B C 1
ATOM 1458 O O . ALA B 1 71 ? 3.803 3.287 13.844 1 98.38 71 ALA B O 1
ATOM 1459 N N . LEU B 1 72 ? 5.457 4.562 13.109 1 98 72 LEU B N 1
ATOM 1460 C CA . LEU B 1 72 ? 6.234 4.453 14.336 1 98 72 LEU B CA 1
ATOM 1461 C C . LEU B 1 72 ? 5.473 5.043 15.516 1 98 72 LEU B C 1
ATOM 1463 O O . LEU B 1 72 ? 5.414 4.438 16.594 1 98 72 LEU B O 1
ATOM 1467 N N . HIS B 1 73 ? 4.883 6.168 15.297 1 97.25 73 HIS B N 1
ATOM 1468 C CA . HIS B 1 73 ? 4.109 6.828 16.344 1 97.25 73 HIS B CA 1
ATOM 1469 C C . HIS B 1 73 ? 2.947 5.957 16.812 1 97.25 73 HIS B C 1
ATOM 1471 O O . HIS B 1 73 ? 2.559 6 17.984 1 97.25 73 HIS B O 1
ATOM 1477 N N . LYS B 1 74 ? 2.414 5.176 15.898 1 97.81 74 LYS B N 1
ATOM 1478 C CA . LYS B 1 74 ? 1.271 4.32 16.219 1 97.81 74 LYS B CA 1
ATOM 1479 C C . LYS B 1 74 ? 1.729 2.959 16.734 1 97.81 74 LYS B C 1
ATOM 1481 O O . LYS B 1 74 ? 0.911 2.057 16.922 1 97.81 74 LYS B O 1
ATOM 1486 N N . GLY B 1 75 ? 3.064 2.752 16.844 1 97.31 75 GLY B N 1
ATOM 1487 C CA . GLY B 1 75 ? 3.576 1.58 17.531 1 97.31 75 GLY B CA 1
ATOM 1488 C C . GLY B 1 75 ? 4.199 0.559 16.594 1 97.31 75 GLY B C 1
ATOM 1489 O O . GLY B 1 75 ? 4.52 -0.557 17.016 1 97.31 75 GLY B O 1
ATOM 1490 N N . ALA B 1 76 ? 4.348 0.865 15.359 1 98.19 76 ALA B N 1
ATOM 1491 C CA . ALA B 1 76 ? 5.004 -0.064 14.445 1 98.19 76 ALA B CA 1
ATOM 1492 C C . ALA B 1 76 ? 6.473 -0.251 14.812 1 98.19 76 ALA B C 1
ATOM 1494 O O . ALA B 1 76 ? 7.148 0.707 15.195 1 98.19 76 ALA B O 1
ATOM 1495 N N . SER B 1 77 ? 6.938 -1.472 14.68 1 98 77 SER B N 1
ATOM 1496 C CA . SER B 1 77 ? 8.352 -1.751 14.891 1 98 77 SER B CA 1
ATOM 1497 C C . SER B 1 77 ? 9.156 -1.493 13.617 1 98 77 SER B C 1
ATOM 1499 O O . SER B 1 77 ? 8.594 -1.402 12.523 1 98 77 SER B O 1
ATOM 1501 N N . GLU B 1 78 ? 10.484 -1.421 13.781 1 97.88 78 GLU B N 1
ATOM 1502 C CA . GLU B 1 78 ? 11.359 -1.307 12.617 1 97.88 78 GLU B CA 1
ATOM 1503 C C . GLU B 1 78 ? 11.203 -2.504 11.688 1 97.88 78 GLU B C 1
ATOM 1505 O O . GLU B 1 78 ? 11.227 -2.352 10.461 1 97.88 78 GLU B O 1
ATOM 1510 N N . GLN B 1 79 ? 11.062 -3.631 12.25 1 98.38 79 GLN B N 1
ATOM 1511 C CA . GLN B 1 79 ? 10.898 -4.84 11.445 1 98.38 79 GLN B CA 1
ATOM 1512 C C . GLN B 1 79 ? 9.625 -4.777 10.609 1 98.38 79 GLN B C 1
ATOM 1514 O O . GLN B 1 79 ? 9.609 -5.223 9.461 1 98.38 79 GLN B O 1
ATOM 1519 N N . GLU B 1 80 ? 8.555 -4.262 11.164 1 98.75 80 GLU B N 1
ATOM 1520 C CA . GLU B 1 80 ? 7.32 -4.105 10.398 1 98.75 80 GLU B CA 1
ATOM 1521 C C . GLU B 1 80 ? 7.508 -3.139 9.234 1 98.75 80 GLU B C 1
ATOM 1523 O O . GLU B 1 80 ? 6.941 -3.338 8.156 1 98.75 80 GLU B O 1
ATOM 1528 N N . ILE B 1 81 ? 8.305 -2.133 9.422 1 98.81 81 ILE B N 1
ATOM 1529 C CA . ILE B 1 81 ? 8.617 -1.179 8.367 1 98.81 81 ILE B CA 1
ATOM 1530 C C . ILE B 1 81 ? 9.375 -1.881 7.242 1 98.81 81 ILE B C 1
ATOM 1532 O O . ILE B 1 81 ? 9.039 -1.728 6.066 1 98.81 81 ILE B O 1
ATOM 1536 N N . TYR B 1 82 ? 10.336 -2.711 7.582 1 98.75 82 TYR B N 1
ATOM 1537 C CA . TYR B 1 82 ? 11.117 -3.422 6.578 1 98.75 82 TYR B CA 1
ATOM 1538 C C . TYR B 1 82 ? 10.273 -4.465 5.859 1 98.75 82 TYR B C 1
ATOM 1540 O O . TYR B 1 82 ? 10.438 -4.688 4.66 1 98.75 82 TYR B O 1
ATOM 1548 N N . GLU B 1 83 ? 9.422 -5.102 6.582 1 98.88 83 GLU B N 1
ATOM 1549 C CA . GLU B 1 83 ? 8.523 -6.059 5.938 1 98.88 83 GLU B CA 1
ATOM 1550 C C . GLU B 1 83 ? 7.586 -5.359 4.957 1 98.88 83 GLU B C 1
ATOM 1552 O O . GLU B 1 83 ? 7.25 -5.914 3.91 1 98.88 83 GLU B O 1
ATOM 1557 N N . THR B 1 84 ? 7.148 -4.156 5.301 1 98.94 84 THR B N 1
ATOM 1558 C CA . THR B 1 84 ? 6.34 -3.371 4.375 1 98.94 84 THR B CA 1
ATOM 1559 C C . THR B 1 84 ? 7.121 -3.07 3.1 1 98.94 84 THR B C 1
ATOM 1561 O O . THR B 1 84 ? 6.578 -3.172 1.997 1 98.94 84 THR B O 1
ATOM 1564 N N . LEU B 1 85 ? 8.383 -2.736 3.225 1 98.88 85 LEU B N 1
ATOM 1565 C CA . LEU B 1 85 ? 9.25 -2.508 2.074 1 98.88 85 LEU B CA 1
ATOM 1566 C C . LEU B 1 85 ? 9.367 -3.766 1.222 1 98.88 85 LEU B C 1
ATOM 1568 O O . LEU B 1 85 ? 9.344 -3.693 -0.009 1 98.88 85 LEU B O 1
ATOM 1572 N N . GLN B 1 86 ? 9.508 -4.891 1.876 1 98.88 86 GLN B N 1
ATOM 1573 C CA . GLN B 1 86 ? 9.609 -6.16 1.161 1 98.88 86 GLN B CA 1
ATOM 1574 C C . GLN B 1 86 ? 8.344 -6.438 0.354 1 98.88 86 GLN B C 1
ATOM 1576 O O . GLN B 1 86 ? 8.422 -6.871 -0.799 1 98.88 86 GLN B O 1
ATOM 1581 N N . VAL B 1 87 ? 7.188 -6.191 0.93 1 98.88 87 VAL B N 1
ATOM 1582 C CA . VAL B 1 87 ? 5.926 -6.402 0.228 1 98.88 87 VAL B CA 1
ATOM 1583 C C . VAL B 1 87 ? 5.828 -5.445 -0.958 1 98.88 87 VAL B C 1
ATOM 1585 O O . VAL B 1 87 ? 5.473 -5.852 -2.066 1 98.88 87 VAL B O 1
ATOM 1588 N N . ALA B 1 88 ? 6.18 -4.172 -0.715 1 98.88 88 ALA B N 1
ATOM 1589 C CA . ALA B 1 88 ? 6.156 -3.197 -1.804 1 98.88 88 ALA B CA 1
ATOM 1590 C C . ALA B 1 88 ? 7.098 -3.611 -2.93 1 98.88 88 ALA B C 1
ATOM 1592 O O . ALA B 1 88 ? 6.766 -3.471 -4.109 1 98.88 88 ALA B O 1
ATOM 1593 N N . ALA B 1 89 ? 8.289 -4.141 -2.574 1 98.75 89 ALA B N 1
ATOM 1594 C CA . ALA B 1 89 ? 9.273 -4.582 -3.561 1 98.75 89 ALA B CA 1
ATOM 1595 C C . ALA B 1 89 ? 8.758 -5.789 -4.34 1 98.75 89 ALA B C 1
ATOM 1597 O O . ALA B 1 89 ? 9.07 -5.953 -5.523 1 98.75 89 ALA B O 1
ATOM 1598 N N . ALA B 1 90 ? 7.98 -6.629 -3.68 1 98.62 90 ALA B N 1
ATOM 1599 C CA . ALA B 1 90 ? 7.402 -7.781 -4.367 1 98.62 90 ALA B CA 1
ATOM 1600 C C . ALA B 1 90 ? 6.496 -7.336 -5.516 1 98.62 90 ALA B C 1
ATOM 1602 O O . ALA B 1 90 ? 6.391 -8.023 -6.531 1 98.62 90 ALA B O 1
ATOM 1603 N N . LEU B 1 91 ? 5.883 -6.207 -5.406 1 98.44 91 LEU B N 1
ATOM 1604 C CA . LEU B 1 91 ? 4.941 -5.727 -6.414 1 98.44 91 LEU B CA 1
ATOM 1605 C C . LEU B 1 91 ? 5.641 -4.816 -7.422 1 98.44 91 LEU B C 1
ATOM 1607 O O . LEU B 1 91 ? 5.324 -4.852 -8.609 1 98.44 91 LEU B O 1
ATOM 1611 N N . ARG B 1 92 ? 6.613 -4.031 -6.918 1 98.19 92 ARG B N 1
ATOM 1612 C CA . ARG B 1 92 ? 7.172 -2.988 -7.77 1 98.19 92 ARG B CA 1
ATOM 1613 C C . ARG B 1 92 ? 8.68 -3.17 -7.941 1 98.19 92 ARG B C 1
ATOM 1615 O O . ARG B 1 92 ? 9.367 -2.26 -8.398 1 98.19 92 ARG B O 1
ATOM 1622 N N . GLY B 1 93 ? 9.195 -4.234 -7.449 1 97.44 93 GLY B N 1
ATOM 1623 C CA . GLY B 1 93 ? 10.562 -4.645 -7.711 1 97.44 93 GLY B CA 1
ATOM 1624 C C . GLY B 1 93 ? 11.594 -3.66 -7.184 1 97.44 93 GLY B C 1
ATOM 1625 O O . GLY B 1 93 ? 11.508 -3.219 -6.039 1 97.44 93 GLY B O 1
ATOM 1626 N N . GLY B 1 94 ? 12.602 -3.482 -8.023 1 97.19 94 GLY B N 1
ATOM 1627 C CA . GLY B 1 94 ? 13.742 -2.666 -7.641 1 97.19 94 GLY B CA 1
ATOM 1628 C C . GLY B 1 94 ? 13.391 -1.209 -7.414 1 97.19 94 GLY B C 1
ATOM 1629 O O . GLY B 1 94 ? 14.07 -0.51 -6.656 1 97.19 94 GLY B O 1
ATOM 1630 N N . SER B 1 95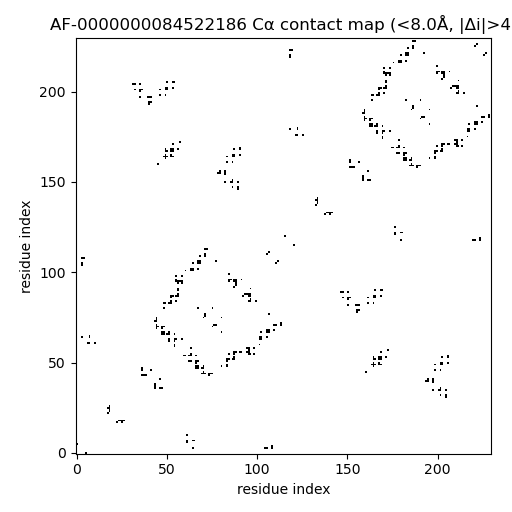 ? 12.375 -0.75 -8.055 1 98.06 95 SER B N 1
ATOM 1631 C CA . SER B 1 95 ? 12 0.648 -7.867 1 98.06 95 SER B CA 1
ATOM 1632 C C . SER B 1 95 ? 11.531 0.913 -6.441 1 98.06 95 SER B C 1
ATOM 1634 O O . SER B 1 95 ? 11.875 1.935 -5.848 1 98.06 95 SER B O 1
ATOM 1636 N N . ALA B 1 96 ? 10.734 -0.012 -5.91 1 98.25 96 ALA B N 1
ATOM 1637 C CA . ALA B 1 96 ? 10.336 0.129 -4.512 1 98.25 96 ALA B CA 1
ATOM 1638 C C . ALA B 1 96 ? 11.516 -0.146 -3.578 1 98.25 96 ALA B C 1
ATOM 1640 O O . ALA B 1 96 ? 11.719 0.579 -2.602 1 98.25 96 ALA B O 1
ATOM 1641 N N . PHE B 1 97 ? 12.281 -1.135 -3.92 1 98.06 97 PHE B N 1
ATOM 1642 C CA . PHE B 1 97 ? 13.391 -1.529 -3.053 1 98.06 97 PHE B CA 1
ATOM 1643 C C . PHE B 1 97 ? 14.445 -0.432 -2.984 1 98.06 97 PHE B C 1
ATOM 1645 O O . PHE B 1 97 ? 15.078 -0.238 -1.945 1 98.06 97 PHE B O 1
ATOM 1652 N N . SER B 1 98 ? 14.609 0.297 -3.969 1 98.31 98 SER B N 1
ATOM 1653 C CA . SER B 1 98 ? 15.625 1.347 -4.055 1 98.31 98 SER B CA 1
ATOM 1654 C C . SER B 1 98 ? 15.359 2.453 -3.041 1 98.31 98 SER B C 1
ATOM 1656 O O . SER B 1 98 ? 16.234 3.285 -2.781 1 98.31 98 SER B O 1
ATOM 1658 N N . GLN B 1 99 ? 14.188 2.471 -2.428 1 98.12 99 GLN B N 1
ATOM 1659 C CA . GLN B 1 99 ? 13.859 3.477 -1.422 1 98.12 99 GLN B CA 1
ATOM 1660 C C . GLN B 1 99 ? 14.461 3.119 -0.067 1 98.12 99 GLN B C 1
ATOM 1662 O O . GLN B 1 99 ? 14.336 3.881 0.894 1 98.12 99 GLN B O 1
ATOM 1667 N N . LEU B 1 100 ? 15.219 2.035 0.036 1 98.25 100 LEU B N 1
ATOM 1668 C CA . LEU B 1 100 ? 15.766 1.494 1.276 1 98.25 100 LEU B CA 1
ATOM 1669 C C . LEU B 1 100 ? 16.594 2.547 2.01 1 98.25 100 LEU B C 1
ATOM 1671 O O . LEU B 1 100 ? 16.422 2.744 3.215 1 98.25 100 LEU B O 1
ATOM 1675 N N . PRO B 1 101 ? 17.406 3.307 1.37 1 97.06 101 PRO B N 1
ATOM 1676 C CA . PRO B 1 101 ? 18.172 4.316 2.105 1 97.06 101 PRO B CA 1
ATOM 1677 C C . PRO B 1 101 ? 17.297 5.379 2.75 1 97.06 101 PRO B C 1
ATOM 1679 O O . PRO B 1 101 ? 17.594 5.852 3.85 1 97.06 101 PRO B O 1
ATOM 1682 N N . LEU B 1 102 ? 16.25 5.789 2.066 1 96.56 102 LEU B N 1
ATOM 1683 C CA . LEU B 1 102 ? 15.328 6.766 2.621 1 96.56 102 LEU B CA 1
ATOM 1684 C C . LEU B 1 102 ? 14.633 6.215 3.863 1 96.56 102 LEU B C 1
ATOM 1686 O O . LEU B 1 102 ? 14.492 6.918 4.867 1 96.56 102 LEU B O 1
ATOM 1690 N N . VAL B 1 103 ? 14.195 4.992 3.826 1 97.75 103 VAL B N 1
ATOM 1691 C CA . VAL B 1 103 ? 13.562 4.312 4.953 1 97.75 103 VAL B CA 1
ATOM 1692 C C . VAL B 1 103 ? 14.547 4.238 6.125 1 97.75 103 VAL B C 1
ATOM 1694 O O . VAL B 1 103 ? 14.188 4.547 7.262 1 97.75 103 VAL B O 1
ATOM 1697 N N . GLN B 1 104 ? 15.766 3.838 5.793 1 97.25 104 GLN B N 1
ATOM 1698 C CA . GLN B 1 104 ? 16.781 3.719 6.832 1 97.25 104 GLN B CA 1
ATOM 1699 C C . GLN B 1 104 ? 17.047 5.062 7.5 1 97.25 104 GLN B C 1
ATOM 1701 O O . GLN B 1 104 ? 17.203 5.137 8.719 1 97.25 104 GLN B O 1
ATOM 1706 N N . GLY B 1 105 ? 17.141 6.09 6.703 1 95.38 105 GLY B N 1
ATOM 1707 C CA . GLY B 1 105 ? 17.312 7.426 7.258 1 95.38 105 GLY B CA 1
ATOM 1708 C C . GLY B 1 105 ? 16.156 7.855 8.133 1 95.38 105 GLY B C 1
ATOM 1709 O O . GLY B 1 105 ? 16.359 8.422 9.211 1 95.38 105 GLY B O 1
ATOM 1710 N N . ALA B 1 106 ? 14.969 7.613 7.707 1 95.81 106 ALA B N 1
ATOM 1711 C CA . ALA B 1 106 ? 13.781 7.953 8.477 1 95.81 106 ALA B CA 1
ATOM 1712 C C . ALA B 1 106 ? 13.766 7.223 9.82 1 95.81 106 ALA B C 1
ATOM 1714 O O . ALA B 1 106 ? 13.445 7.816 10.852 1 95.81 106 ALA B O 1
ATOM 1715 N N . LEU B 1 107 ? 14.102 5.941 9.805 1 96.75 107 LEU B N 1
ATOM 1716 C CA . LEU B 1 107 ? 14.102 5.145 11.031 1 96.75 107 LEU B CA 1
ATOM 1717 C C . LEU B 1 107 ? 15.141 5.676 12.016 1 96.75 107 LEU B C 1
ATOM 1719 O O . LEU B 1 107 ? 14.867 5.766 13.219 1 96.75 107 LEU B O 1
ATOM 1723 N N . LYS B 1 108 ? 16.25 5.93 11.5 1 94.06 108 LYS B N 1
ATOM 1724 C CA . LYS B 1 108 ? 17.297 6.477 12.359 1 94.06 108 LYS B CA 1
ATOM 1725 C C . LYS B 1 108 ? 16.844 7.766 13.031 1 94.06 108 LYS B C 1
ATOM 1727 O O . LYS B 1 108 ? 17.125 7.992 14.203 1 94.06 108 LYS B O 1
ATOM 1732 N N . GLU B 1 109 ? 16.172 8.484 12.289 1 92.5 109 GLU B N 1
ATOM 1733 C CA . GLU B 1 109 ? 15.758 9.797 12.781 1 92.5 109 GLU B CA 1
ATOM 1734 C C . GLU B 1 109 ? 14.539 9.695 13.688 1 92.5 109 GLU B C 1
ATOM 1736 O O . GLU B 1 109 ? 14.508 10.289 14.766 1 92.5 109 GLU B O 1
ATOM 1741 N N . PHE B 1 110 ? 13.57 8.906 13.336 1 93.06 110 PHE B N 1
ATOM 1742 C CA . PHE B 1 110 ? 12.266 8.984 13.984 1 93.06 110 PHE B CA 1
ATOM 1743 C C . PHE B 1 110 ? 12.141 7.938 15.086 1 93.06 110 PHE B C 1
ATOM 1745 O O . PHE B 1 110 ? 11.32 8.07 15.992 1 93.06 110 PHE B O 1
ATOM 1752 N N . SER B 1 111 ? 12.828 6.879 14.93 1 88.75 111 SER B N 1
ATOM 1753 C CA . SER B 1 111 ? 12.734 5.855 15.961 1 88.75 111 SER B CA 1
ATOM 1754 C C . SER B 1 111 ? 13.211 6.383 17.312 1 88.75 111 SER B C 1
ATOM 1756 O O . SER B 1 111 ? 12.719 5.957 18.359 1 88.75 111 SER B O 1
ATOM 1758 N N . ASN B 1 112 ? 14.094 7.211 17.219 1 79.19 112 ASN B N 1
ATOM 1759 C CA . ASN B 1 112 ? 14.633 7.82 18.438 1 79.19 112 ASN B CA 1
ATOM 1760 C C . ASN B 1 112 ? 13.656 8.828 19.031 1 79.19 112 ASN B C 1
ATOM 1762 O O . ASN B 1 112 ? 13.719 9.125 20.234 1 79.19 112 ASN B O 1
ATOM 1766 N N . ARG B 1 113 ? 12.734 9.203 18.172 1 73.31 113 ARG B N 1
ATOM 1767 C CA . ARG B 1 113 ? 11.812 10.25 18.609 1 73.31 113 ARG B CA 1
ATOM 1768 C C . ARG B 1 113 ? 10.531 9.648 19.172 1 73.31 113 ARG B C 1
ATOM 1770 O O . ARG B 1 113 ? 9.828 10.297 19.953 1 73.31 113 ARG B O 1
ATOM 1777 N N . VAL B 1 114 ? 10.172 8.484 18.719 1 68.75 114 VAL B N 1
ATOM 1778 C CA . VAL B 1 114 ? 8.914 7.898 19.172 1 68.75 114 VAL B CA 1
ATOM 1779 C C . VAL B 1 114 ? 9.148 7.055 20.422 1 68.75 114 VAL B C 1
ATOM 1781 O O . VAL B 1 114 ? 8.211 6.762 21.156 1 68.75 114 VAL B O 1
ATOM 1784 N N . GLN B 1 115 ? 10.453 6.645 20.703 1 52.66 115 GLN B N 1
ATOM 1785 C CA . GLN B 1 115 ? 10.734 6.004 21.984 1 52.66 115 GLN B CA 1
ATOM 1786 C C . GLN B 1 115 ? 10.703 7.02 23.125 1 52.66 115 GLN B C 1
ATOM 1788 O O . GLN B 1 115 ? 11.023 8.195 22.938 1 52.66 115 GLN B O 1
#

Sequence (230 aa):
MDHYTQAIHDYKEGVGAFQQMSPDFTRAYNEFTGVSFAEGMISQKDKQLIALGVSLASQDEYCILYHTMEALHKGASEQEIYETLQVAAALRGGSAFSQLPLVQGALKEFSNRVQMDHYTQAIHDYKEGVGAFQQMSPDFTRAYNEFTGVSFAEGMISQKDKQLIALGVSLASQDEYCILYHTMEALHKGASEQEIYETLQVAAALRGGSAFSQLPLVQGALKEFSNRVQ

pLDDT: mean 95.41, std 6.98, range [52.34, 98.94]

Solvent-accessible surface area (backbone atoms only — not comparable to full-atom values): 11701 Å² total; per-residue (Å²): 122,57,74,66,57,43,50,55,49,51,50,52,50,50,51,53,57,46,32,71,76,36,47,67,59,45,50,52,50,51,52,52,43,48,61,40,50,41,75,63,91,49,47,45,34,56,46,23,44,22,46,24,16,31,16,34,52,66,66,35,67,70,48,34,49,50,27,50,49,50,14,40,68,56,64,46,50,72,66,43,53,52,48,34,45,38,37,23,17,60,76,46,38,65,67,18,45,67,46,49,64,60,53,51,52,42,46,65,60,40,53,66,64,63,99,124,56,73,65,59,43,50,54,48,51,51,52,50,51,52,53,57,45,32,72,76,37,48,66,60,46,50,53,50,51,51,52,41,48,63,40,52,43,74,62,92,48,47,45,35,56,46,24,44,23,46,24,16,32,17,35,53,65,65,35,66,70,48,34,49,50,26,48,49,49,14,38,67,56,64,47,50,72,66,44,54,51,47,34,45,38,37,22,18,60,76,45,37,67,66,18,44,66,45,50,63,61,51,53,52,42,46,66,59,40,53,68,63,63,100

Secondary structure (DSSP, 8-state):
--HHHHHHHHHHHHHHHHHHH-HHHHHHHHHHHHHHTSSSSS-HHHHHHHHHHHHHHHT-HHHHHHHHHHHHHTT--HHHHHHHHHHHHHHHHHHHHTTHHHHHHHHHHHHHHH-/--HHHHHHHHHHHHHHHHHHH-HHHHHHHHHHHHHHTSSSSS-HHHHHHHHHHHHHHHT-HHHHHHHHHHHHHTT--HHHHHHHHHHHHHHHHHHHHTTHHHHHHHHHHHHHHH-

InterPro domains:
  IPR003779 Alkyl hydroperoxide reductase AhpD/CMD-like [PF02627] (23-98)
  IPR004675 Alkylhydroperoxidase AhpD core [TIGR00778] (42-90)
  IPR029032 AhpD-like [G3DSA:1.20.1290.10] (1-112)
  IPR029032 AhpD-like [SSF69118] (4-110)

Organism: Aneurinibacillus migulanus (NCBI:txid47500)

Nearest PDB structures (foldseek):
  5dik-assembly1_A  TM=9.571E-01  e=3.987E-06  Legionella pneumophila
  1vke-assembly1_A  TM=8.923E-01  e=2.122E-04  Thermotoga maritima MSB8
  1p8c-assembly1_A  TM=9.080E-01  e=3.718E-04  Thermotoga maritima
  1p8c-assembly1_B  TM=8.277E-01  e=2.882E-04  Thermotoga maritima
  2qeu-assembly1_B  TM=8.290E-01  e=6.852E-04  Paraburkholderia xenovorans LB400

Folds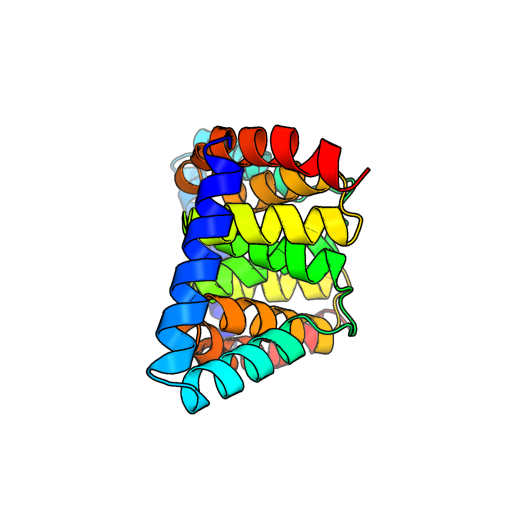eek 3Di:
DPPLVVLQVVVVVVLVVVCVVPVPVSVVVCVVVCVQQDQDPDGNLVSLLVQCLVCLLVVPLSSVLVSLLSNVLSPDDLVSNVVSLVVSCVVRNPSSVVCVVSSVVSCVPRVVVSD/DPPLVVLQVVVVVVLVVVCVVPVPVSVVVCVVVCVQQDQDPDGNLVSLLVQCLVCLLVVPLSSVLVSLLSNVLSPDDLVSNVVSLVVSCVVRNPSSVVCVVSSVVSCVPRVVVND

Radius of gyration: 18.22 Å; Cα contacts (8 Å, |Δi|>4): 289; chains: 2; bounding box: 38×54×43 Å